Protein AF-0000000082832844 (afdb_homodimer)

Secondary structure (DSSP, 8-state):
-----HHHHHHHHHHHH---S-HHHHHHHHT--HHHHHHHHHHHHHTTSEEEEEEEE-TTTTT--EEEEEEEEESS----HHHHHGGG-TTEEEEEEESSSSSEEEEEEESSHHHHHHHHHHHHTSTTEEEEEEEEEEEEEEE----PPP-/-----HHHHHHHHHHHH---S-HHHHHHHHT--HHHHHHHHHHHHHTTSEEEEEEEE-TTTTT--EEEEEEEEESS----HHHHHGGG-TTEEEEEEESSSSSEEEEEEESSHHHHHHHHHHHHTSTTEEEEEEEEEEEEEEE----PPP-

Solvent-accessible surface area (backbone atoms only — not comparable to full-atom values): 15913 Å² total; per-residue (Å²): 125,84,80,73,48,55,66,53,35,50,49,49,45,46,26,45,69,43,50,73,69,50,46,56,58,51,7,66,76,69,75,44,50,37,68,56,42,49,53,49,51,51,50,37,39,74,71,43,33,37,71,44,42,19,37,40,46,32,36,52,71,54,56,22,60,39,39,34,38,34,36,31,30,53,84,53,93,60,87,42,75,60,62,59,54,48,70,73,37,54,42,47,24,30,37,28,32,34,72,44,97,34,46,27,42,31,35,33,38,28,61,39,72,67,52,44,52,54,51,51,53,57,54,60,67,36,86,52,49,73,48,74,49,72,25,42,48,77,44,74,81,38,82,56,68,55,50,44,67,82,106,126,84,81,73,49,56,65,52,34,50,50,51,45,45,26,45,69,43,49,74,68,49,46,57,58,51,7,67,76,67,74,45,52,35,69,56,41,48,51,47,52,50,50,37,38,74,72,44,33,36,72,44,40,19,36,40,47,31,37,51,72,52,58,22,61,40,39,33,40,35,34,31,31,52,82,51,93,60,88,43,72,60,60,59,53,47,70,72,37,53,42,44,24,29,36,28,33,35,73,44,96,34,47,27,43,32,36,34,38,27,61,41,68,67,52,45,50,53,50,50,54,56,55,58,66,37,85,51,48,72,48,75,48,73,26,43,48,77,45,74,82,39,81,57,70,58,50,44,66,83,109

pLDDT: mean 92.15, std 9.9, range [40.84, 98.75]

Sequence (302 aa):
MSDLDDRDRKLLTLLADDASPSYAELGKLLNLSAPAVHERVKRLKRDGLIKGIAARLDGARIGRPLLAFVHVDTNNWSITQQVLGLAELTEVEEIHTITGKSAMLLKVRVRDTQALEALLARIHQIEGITNTTSDIALTSYLERGPLPDDAMSDLDDRDRKLLTLLADDASPSYAELGKLLNLSAPAVHERVKRLKRDGLIKGIAARLDGARIGRPLLAFVHVDTNNWSITQQVLGLAELTEVEEIHTITGKSAMLLKVRVRDTQALEALLARIHQIEGITNTTSDIALTSYLERGPLPDDA

Nearest PDB structures (foldseek):
  2zny-assembly2_C  TM=9.369E-01  e=6.620E-13  Pyrococcus horikoshii
  7fby-assembly1_A  TM=8.870E-01  e=3.514E-13  Pyrococcus horikoshii OT3
  2cfx-assembly1_C  TM=9.207E-01  e=2.298E-11  Bacillus subtilis
  8q90-assembly1_B  TM=9.328E-01  e=1.537E-10  Haloferax mediterranei
  2dbb-assembly1_B  TM=8.430E-01  e=1.120E-10  Pyrococcus horikoshii OT3

Organism: NCBI:txid1287738

Foldseek 3Di:
DPPQDQLNQVLQVVVQVPVPDQLCVSCVVSVHHSVVSVVSVVVCVVVCVDVDHDDDDDCVVVQFPKKKKKFWAFPDLDPDPVVVVVVVDPQWDDWDQDPDPGGIITIGTHNDVVRVVVVVVSVVPDPGTDDMDMDIDPDDPDDGDDHDDHD/DPPQDQLNQVLQVVVQVPVPDQLCVSCVVSVHHSVVSVVSVVVCVVVCVDVDHDDDDDCVVVQFPKKKKKFWAFPDLDPDPVVVVVVVDPQWDDWDQDPDPGGIITIGTHNDPVRVVVVVVSVVPDPGTDDMDMDIDPDDPDDGDDHDDHD

InterPro domains:
  IPR000485 AsnC-type HTH domain [PR00033] (4-20)
  IPR000485 AsnC-type HTH domain [PR00033] (20-31)
  IPR000485 AsnC-type HTH domain [PR00033] (31-50)
  IPR000485 AsnC-type HTH domain [PS50956] (4-65)
  IPR011008 Dimeric alpha-beta barrel [SSF54909] (66-148)
  IPR011991 ArsR-like helix-turn-helix domain [cd00090] (5-51)
  IPR019885 Transcription regulator HTH, AsnC-type, conserved site [PS00519] (22-48)
  IPR019887 Transcription regulator AsnC/Lrp, ligand binding domain [PF01037] (68-146)
  IPR019888 Transcription regulator AsnC-like [SM00344] (4-110)
  IPR036388 Winged helix-like DNA-binding domain superfamily [G3DSA:1.10.10.10] (2-54)
  IPR036390 Winged helix DNA-binding domain superfamily [SSF46785] (4-63)

Radius of gyration: 19.93 Å; Cα contacts (8 Å, |Δi|>4): 580; chains: 2; bounding box: 43×54×44 Å

Structure (mmCIF, N/CA/C/O backbone):
data_AF-0000000082832844-model_v1
#
loop_
_entity.id
_entity.type
_entity.pdbx_description
1 polymer 'DNA-binding transcriptional activator DecR'
#
loop_
_atom_site.group_PDB
_atom_site.id
_atom_site.type_symbol
_atom_site.label_atom_id
_atom_site.label_alt_id
_atom_site.label_comp_id
_atom_site.label_asym_id
_atom_site.label_entity_id
_atom_site.label_seq_id
_atom_site.pdbx_PDB_ins_code
_atom_site.Cartn_x
_atom_site.Cartn_y
_atom_site.Cartn_z
_atom_site.occupancy
_atom_site.B_iso_or_equiv
_atom_site.auth_seq_id
_atom_site.auth_comp_id
_atom_site.auth_asym_id
_atom_site.auth_atom_id
_atom_site.pdbx_PDB_model_num
ATOM 1 N N . MET A 1 1 ? -17.25 -4.203 16.891 1 40.84 1 MET A N 1
ATOM 2 C CA . MET A 1 1 ? -16.75 -3.516 15.703 1 40.84 1 MET A CA 1
ATOM 3 C C . MET A 1 1 ? -17.5 -2.203 15.484 1 40.84 1 MET A C 1
ATOM 5 O O . MET A 1 1 ? -18.719 -2.184 15.422 1 40.84 1 MET A O 1
ATOM 9 N N . SER A 1 2 ? -17.031 -1.088 16.031 1 53.22 2 SER A N 1
ATOM 10 C CA . SER A 1 2 ? -17.875 0.107 16.109 1 53.22 2 SER A CA 1
ATOM 11 C C . SER A 1 2 ? -18.516 0.415 14.758 1 53.22 2 SER A C 1
ATOM 13 O O . SER A 1 2 ? -17.891 0.227 13.711 1 53.22 2 SER A O 1
ATOM 15 N N . ASP A 1 3 ? -19.781 0.302 14.656 1 70.81 3 ASP A N 1
ATOM 16 C CA . ASP A 1 3 ? -20.609 0.515 13.477 1 70.81 3 ASP A CA 1
ATOM 17 C C . ASP A 1 3 ? -20.266 1.837 12.789 1 70.81 3 ASP A C 1
ATOM 19 O O . ASP A 1 3 ? -20.438 2.908 13.375 1 70.81 3 ASP A O 1
ATOM 23 N N . LEU A 1 4 ? -19.344 1.78 11.836 1 88.31 4 LEU A N 1
ATOM 24 C CA . LEU A 1 4 ? -19.031 2.957 11.023 1 88.31 4 LEU A CA 1
ATOM 25 C C . LEU A 1 4 ? -20.281 3.488 10.336 1 88.31 4 LEU A C 1
ATOM 27 O O . LEU A 1 4 ? -20.984 2.742 9.648 1 88.31 4 LEU A O 1
ATOM 31 N N . ASP A 1 5 ? -20.641 4.656 10.703 1 91.19 5 ASP A N 1
ATOM 32 C CA . ASP A 1 5 ? -21.75 5.227 9.961 1 91.19 5 ASP A CA 1
ATOM 33 C C . ASP A 1 5 ? -21.281 5.785 8.617 1 91.19 5 ASP A C 1
ATOM 35 O O . ASP A 1 5 ? -20.109 5.684 8.266 1 91.19 5 ASP A O 1
ATOM 39 N N . ASP A 1 6 ? -22.219 6.262 7.867 1 92.44 6 ASP A N 1
ATOM 40 C CA . ASP A 1 6 ? -21.953 6.699 6.5 1 92.44 6 ASP A CA 1
ATOM 41 C C . ASP A 1 6 ? -20.953 7.852 6.477 1 92.44 6 ASP A C 1
ATOM 43 O O . ASP A 1 6 ? -20.109 7.926 5.59 1 92.44 6 ASP A O 1
ATOM 47 N N . ARG A 1 7 ? -21.047 8.742 7.387 1 92.44 7 ARG A N 1
ATOM 48 C CA . ARG A 1 7 ? -20.141 9.883 7.43 1 92.44 7 ARG A CA 1
ATOM 49 C C . ARG A 1 7 ? -18.719 9.445 7.742 1 92.44 7 ARG A C 1
ATOM 51 O O . ARG A 1 7 ? -17.766 9.961 7.164 1 92.44 7 ARG A O 1
ATOM 58 N N . ASP A 1 8 ? -18.641 8.5 8.664 1 94.81 8 ASP A N 1
ATOM 59 C CA . ASP A 1 8 ? -17.312 7.957 8.977 1 94.81 8 ASP A CA 1
ATOM 60 C C . ASP A 1 8 ? -16.672 7.328 7.742 1 94.81 8 ASP A C 1
ATOM 62 O O . ASP A 1 8 ? -15.492 7.535 7.48 1 94.81 8 ASP A O 1
ATOM 66 N N . ARG A 1 9 ? -17.453 6.551 7.008 1 95.62 9 ARG A N 1
ATOM 67 C CA . ARG A 1 9 ? -16.938 5.883 5.812 1 95.62 9 ARG A CA 1
ATOM 68 C C . ARG A 1 9 ? -16.469 6.898 4.777 1 95.62 9 ARG A C 1
ATOM 70 O O . ARG A 1 9 ? -15.398 6.734 4.18 1 95.62 9 ARG A O 1
ATOM 77 N N . LYS A 1 10 ? -17.25 7.875 4.586 1 95.19 10 LYS A N 1
ATOM 78 C CA . LYS A 1 10 ? -16.875 8.922 3.637 1 95.19 10 LYS A CA 1
ATOM 79 C C . LYS A 1 10 ? -15.609 9.641 4.09 1 95.19 10 LYS A C 1
ATOM 81 O O . LYS A 1 10 ? 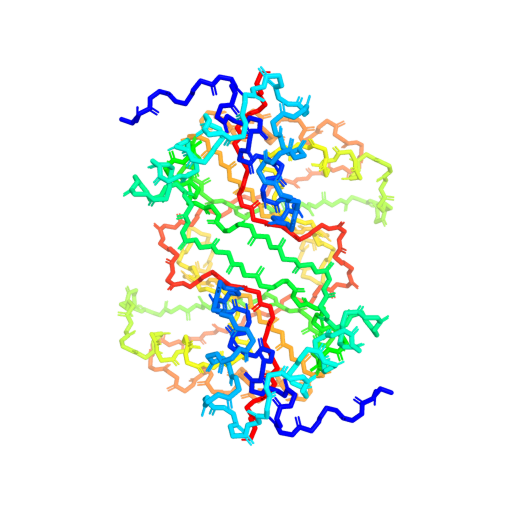-14.727 9.922 3.281 1 95.19 10 LYS A O 1
ATOM 86 N N . LEU A 1 11 ? -15.602 9.945 5.359 1 96.69 11 LEU A N 1
ATOM 87 C CA . LEU A 1 11 ? -14.438 10.625 5.922 1 96.69 11 LEU A CA 1
ATOM 88 C C . LEU A 1 11 ? -13.18 9.781 5.73 1 96.69 11 LEU A C 1
ATOM 90 O O . LEU A 1 11 ? -12.141 10.297 5.301 1 96.69 11 LEU A O 1
ATOM 94 N N . LEU A 1 12 ? -13.281 8.516 6.016 1 97.31 12 LEU A N 1
ATOM 95 C CA . LEU A 1 12 ? -12.156 7.602 5.863 1 97.31 12 LEU A CA 1
ATOM 96 C C . LEU A 1 12 ? -11.703 7.535 4.406 1 97.31 12 LEU A C 1
ATOM 98 O O . LEU A 1 12 ? -10.508 7.508 4.125 1 97.31 12 LEU A O 1
ATOM 102 N N . THR A 1 13 ? -12.617 7.492 3.533 1 96.56 13 THR A N 1
ATOM 103 C CA . THR A 1 13 ? -12.312 7.453 2.107 1 96.56 13 THR A CA 1
ATOM 104 C C . THR A 1 13 ? -11.562 8.711 1.682 1 96.56 13 THR A C 1
ATOM 106 O O . THR A 1 13 ? -10.555 8.633 0.972 1 96.56 13 THR A O 1
ATOM 109 N N . LEU A 1 14 ? -12.055 9.836 2.125 1 96.06 14 LEU A N 1
ATOM 110 C CA . LEU A 1 14 ? -11.422 11.109 1.797 1 96.06 14 LEU A CA 1
ATOM 111 C C . LEU A 1 14 ? -10 11.164 2.35 1 96.06 14 LEU A C 1
ATOM 113 O O . LEU A 1 14 ? -9.062 11.539 1.635 1 96.06 14 LEU A O 1
ATOM 117 N N . LEU A 1 15 ? -9.812 10.75 3.592 1 97 15 LEU A N 1
ATOM 118 C CA . LEU A 1 15 ? -8.516 10.805 4.254 1 97 15 LEU A CA 1
ATOM 119 C C . LEU A 1 15 ? -7.539 9.828 3.611 1 97 15 LEU A C 1
ATOM 121 O O . LEU A 1 15 ? -6.336 10.102 3.539 1 97 15 LEU A O 1
ATOM 125 N N . ALA A 1 16 ? -8.031 8.664 3.189 1 97 16 ALA A N 1
ATOM 126 C CA . ALA A 1 16 ? -7.191 7.664 2.537 1 97 16 ALA A CA 1
ATOM 127 C C . ALA A 1 16 ? -6.707 8.156 1.176 1 97 16 ALA A C 1
ATOM 129 O O . ALA A 1 16 ? -5.66 7.723 0.688 1 97 16 ALA A O 1
ATOM 130 N N . ASP A 1 17 ? -7.523 9.008 0.626 1 94.88 17 ASP A N 1
ATOM 131 C CA . ASP A 1 17 ? -7.148 9.602 -0.655 1 94.88 17 ASP A CA 1
ATOM 132 C C . ASP A 1 17 ? -6.18 10.766 -0.46 1 94.88 17 ASP A C 1
ATOM 134 O O . ASP A 1 17 ? -5.133 10.82 -1.111 1 94.88 17 ASP A O 1
ATOM 138 N N . ASP A 1 18 ? -6.551 11.609 0.419 1 95.12 18 ASP A N 1
ATOM 139 C CA . ASP A 1 18 ? -5.77 12.805 0.728 1 95.12 18 ASP A CA 1
ATOM 140 C C . ASP A 1 18 ? -6.078 13.312 2.135 1 95.12 18 ASP A C 1
ATOM 142 O O . ASP A 1 18 ? -7.219 13.664 2.439 1 95.12 18 ASP A O 1
ATOM 146 N N . ALA A 1 19 ? -5.043 13.391 2.922 1 95.69 19 ALA A N 1
ATOM 147 C CA . ALA A 1 19 ? -5.246 13.805 4.309 1 95.69 19 ALA A CA 1
ATOM 148 C C . ALA A 1 19 ? -4.789 15.242 4.527 1 95.69 19 ALA A C 1
ATOM 150 O O . ALA A 1 19 ? -4.66 15.695 5.668 1 95.69 19 ALA A O 1
ATOM 151 N N . SER A 1 20 ? -4.582 15.945 3.473 1 91.94 20 SER A N 1
ATOM 152 C CA . SER A 1 20 ? -3.992 17.266 3.588 1 91.94 20 SER A CA 1
ATOM 153 C C . SER A 1 20 ? -5.059 18.328 3.881 1 91.94 20 SER A C 1
ATOM 155 O O . SER A 1 20 ? -4.766 19.359 4.48 1 91.94 20 SER A O 1
ATOM 157 N N . PRO A 1 21 ? -6.309 18.188 3.441 1 92.94 21 PRO A N 1
ATOM 158 C CA . PRO A 1 21 ? -7.316 19.219 3.705 1 92.94 21 PRO A CA 1
ATOM 159 C C . PRO A 1 21 ? -7.52 19.484 5.195 1 92.94 21 PRO A C 1
ATOM 161 O O . PRO A 1 21 ? -7.406 18.562 6.008 1 92.94 21 PRO A O 1
ATOM 164 N N . SER A 1 22 ? -7.871 20.688 5.465 1 94.88 22 SER A N 1
ATOM 165 C CA . SER A 1 22 ? -8.195 21.062 6.84 1 94.88 22 SER A CA 1
ATOM 166 C C . SER A 1 22 ? -9.508 20.438 7.285 1 94.88 22 SER A C 1
ATOM 168 O O . SER A 1 22 ? -10.305 19.984 6.453 1 94.88 22 SER A O 1
ATOM 170 N N . TYR A 1 23 ? -9.656 20.422 8.586 1 95.5 23 TYR A N 1
ATOM 171 C CA . TYR A 1 23 ? -10.922 19.891 9.102 1 95.5 23 TYR A CA 1
ATOM 172 C C . TYR A 1 23 ? -12.094 20.75 8.648 1 95.5 23 TYR A C 1
ATOM 174 O O . TYR A 1 23 ? -13.195 20.25 8.43 1 95.5 23 TYR A O 1
ATOM 182 N N . ALA A 1 24 ? -11.867 22.047 8.445 1 96.88 24 ALA A N 1
ATOM 183 C CA . ALA A 1 24 ? -12.906 22.938 7.922 1 96.88 24 ALA A CA 1
ATOM 184 C C . ALA A 1 24 ? -13.305 22.547 6.504 1 96.88 24 ALA A C 1
ATOM 186 O O . ALA A 1 24 ? -14.492 22.484 6.18 1 96.88 24 ALA A O 1
ATOM 187 N N . GLU A 1 25 ? -12.414 22.266 5.699 1 97.25 25 GLU A N 1
ATOM 188 C CA . GLU A 1 25 ? -12.656 21.844 4.324 1 97.25 25 GLU A CA 1
ATOM 189 C C . GLU A 1 25 ? -13.375 20.5 4.281 1 97.25 25 GLU A C 1
ATOM 191 O O . GLU A 1 25 ? -14.328 20.312 3.514 1 97.25 25 GLU A O 1
ATOM 196 N N . LEU A 1 26 ? -12.906 19.562 5.078 1 96.56 26 LEU A N 1
ATOM 197 C CA . LEU A 1 26 ? -13.555 18.25 5.16 1 96.56 2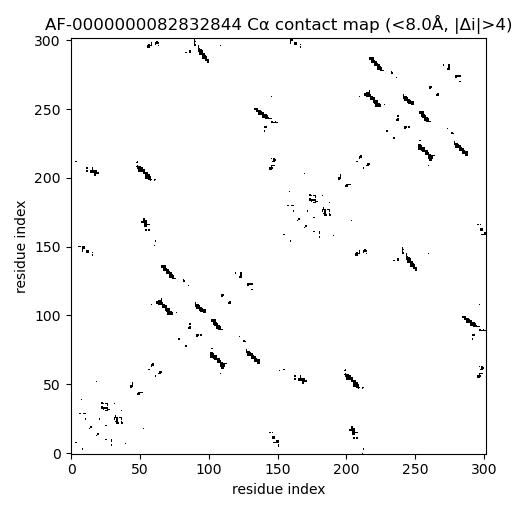6 LEU A CA 1
ATOM 198 C C . LEU A 1 26 ? -14.992 18.391 5.645 1 96.56 26 LEU A C 1
ATOM 200 O O . LEU A 1 26 ? -15.883 17.688 5.164 1 96.56 26 LEU A O 1
ATOM 204 N N . GLY A 1 27 ? -15.117 19.266 6.609 1 96.69 27 GLY A N 1
ATOM 205 C CA . GLY A 1 27 ? -16.453 19.516 7.117 1 96.69 27 GLY A CA 1
ATOM 206 C C . GLY A 1 27 ? -17.422 19.984 6.043 1 96.69 27 GLY A C 1
ATOM 207 O O . GLY A 1 27 ? -18.562 19.516 5.988 1 96.69 27 GLY A O 1
ATOM 208 N N . LYS A 1 28 ? -17.031 20.875 5.141 1 96.12 28 LYS A N 1
ATOM 209 C CA . LYS A 1 28 ? -17.859 21.359 4.039 1 96.12 28 LYS A CA 1
ATOM 210 C C . LYS A 1 28 ? -18.281 20.203 3.129 1 96.12 28 LYS A C 1
ATOM 212 O O . LYS A 1 28 ? -19.438 20.141 2.697 1 96.12 28 LYS A O 1
ATOM 217 N N . LEU A 1 29 ? -17.422 19.312 2.951 1 94.31 29 LEU A N 1
ATOM 218 C CA . LEU A 1 29 ? -17.672 18.188 2.068 1 94.31 29 LEU A CA 1
ATOM 219 C C . LEU A 1 29 ? -18.641 17.188 2.719 1 94.31 29 LEU A C 1
ATOM 221 O O . LEU A 1 29 ? -19.422 16.531 2.027 1 94.31 29 LEU A O 1
ATOM 225 N N . LEU A 1 30 ? -18.625 17.094 3.975 1 95.38 30 LEU A N 1
ATOM 226 C CA . LEU A 1 30 ? -19.375 16.062 4.688 1 95.38 30 LEU A CA 1
ATOM 227 C C . LEU A 1 30 ? -20.609 16.672 5.36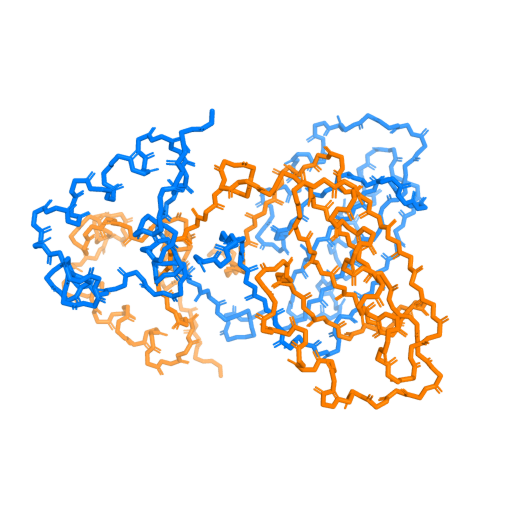3 1 95.38 30 LEU A C 1
ATOM 229 O O . LEU A 1 30 ? -21.391 15.945 5.988 1 95.38 30 LEU A O 1
ATOM 233 N N . ASN A 1 31 ? -20.734 18 5.258 1 95.94 31 ASN A N 1
ATOM 234 C CA . ASN A 1 31 ? -21.797 18.703 5.941 1 95.94 31 ASN A CA 1
ATOM 235 C C . ASN A 1 31 ? -21.703 18.547 7.457 1 95.94 31 ASN A C 1
ATOM 237 O O . ASN A 1 31 ? -22.672 18.172 8.117 1 95.94 31 ASN A O 1
ATOM 241 N N . LEU A 1 32 ? -20.516 18.828 7.91 1 96.31 32 LEU A N 1
ATOM 242 C CA . LEU A 1 32 ? -20.188 18.812 9.328 1 96.31 32 LEU A CA 1
ATOM 243 C C . LEU A 1 32 ? -19.422 20.078 9.719 1 96.31 32 LEU A C 1
ATOM 245 O O . LEU A 1 32 ? -18.844 20.75 8.859 1 96.31 32 LEU A O 1
ATOM 249 N N . SER A 1 33 ? -19.469 20.344 11 1 96.81 33 SER A N 1
ATOM 250 C CA . SER A 1 33 ? -18.594 21.391 11.5 1 96.81 33 SER A CA 1
ATOM 251 C C . SER A 1 33 ? -17.156 20.906 11.617 1 96.81 33 SER A C 1
ATOM 253 O O . SER A 1 33 ? -16.906 19.703 11.719 1 96.81 33 SER A O 1
ATOM 255 N N . ALA A 1 34 ? -16.234 21.844 11.625 1 96.94 34 ALA A N 1
ATOM 256 C CA . ALA A 1 34 ? -14.82 21.5 11.781 1 96.94 34 ALA A CA 1
ATOM 257 C C . ALA A 1 34 ? -14.578 20.766 13.094 1 96.94 34 ALA A C 1
ATOM 259 O O . ALA A 1 34 ? -13.875 19.75 13.117 1 96.94 34 ALA A O 1
ATOM 260 N N . PRO A 1 35 ? -15.188 21.172 14.219 1 97.38 35 PRO A N 1
ATOM 261 C CA . PRO A 1 35 ? -15.008 20.422 15.469 1 97.38 35 PRO A CA 1
ATOM 262 C C . PRO A 1 35 ? -15.562 19.016 15.406 1 97.38 35 PRO A C 1
ATOM 264 O O . PRO A 1 35 ? -14.977 18.078 15.977 1 97.38 35 PRO A O 1
ATOM 267 N N . ALA A 1 36 ? -16.594 18.828 14.742 1 97.12 36 ALA A N 1
ATOM 268 C CA . ALA A 1 36 ? -17.188 17.5 14.602 1 97.12 36 ALA A CA 1
ATOM 269 C C . ALA A 1 36 ? -16.25 16.562 13.82 1 97.12 36 ALA A C 1
ATOM 271 O O . ALA A 1 36 ? -16.094 15.398 14.18 1 97.12 36 ALA A O 1
ATOM 272 N N . VAL A 1 37 ? -15.703 17.109 12.734 1 97.38 37 VAL A N 1
ATOM 273 C CA . VAL A 1 37 ? -14.742 16.328 11.961 1 97.38 37 VAL A CA 1
ATOM 274 C C . VAL A 1 37 ? -13.547 15.969 12.836 1 97.38 37 VAL A C 1
ATOM 276 O O . VAL A 1 37 ? -13.102 14.82 12.844 1 97.38 37 VAL A O 1
ATOM 279 N N . HIS A 1 38 ? -13.055 16.906 13.555 1 96.94 38 HIS A N 1
ATOM 280 C CA . HIS A 1 38 ? -11.914 16.688 14.438 1 96.94 38 HIS A CA 1
ATOM 281 C C . HIS A 1 38 ? -12.195 15.57 15.43 1 96.94 38 HIS A C 1
ATOM 283 O O . HIS A 1 38 ? -11.367 14.672 15.617 1 96.94 38 HIS A O 1
ATOM 289 N N . GLU A 1 39 ? -13.297 15.609 16.031 1 97 39 GLU A N 1
ATOM 290 C CA . GLU A 1 39 ? -13.68 14.602 17.016 1 97 39 GLU A CA 1
ATOM 291 C C . GLU A 1 39 ? -13.781 13.219 16.359 1 97 39 GLU A C 1
ATOM 293 O O . GLU A 1 39 ? -13.375 12.219 16.953 1 97 39 GLU A O 1
ATOM 298 N N . ARG A 1 40 ? -14.32 13.219 15.25 1 96.81 40 ARG A N 1
ATOM 299 C CA . ARG A 1 40 ? -14.461 11.945 14.547 1 96.81 40 ARG A CA 1
ATOM 300 C C . ARG A 1 40 ? -13.094 11.375 14.172 1 96.81 40 ARG A C 1
ATOM 302 O O . ARG A 1 40 ? -12.844 10.18 14.359 1 96.81 40 ARG A O 1
ATOM 309 N N . VAL A 1 41 ? -12.266 12.188 13.625 1 96.44 41 VAL A N 1
ATOM 310 C CA . VAL A 1 41 ? -10.93 11.734 13.266 1 96.44 41 VAL A CA 1
ATOM 311 C C . VAL A 1 41 ? -10.203 11.219 14.5 1 96.44 41 VAL A C 1
ATOM 313 O O . VAL A 1 41 ? -9.57 10.164 14.469 1 96.44 41 VAL A O 1
ATOM 316 N N . LYS A 1 42 ? -10.289 11.977 15.578 1 96.19 42 LYS A N 1
ATOM 317 C CA . LYS A 1 42 ? -9.68 11.578 16.844 1 96.19 42 LYS A CA 1
ATOM 318 C C . LYS A 1 42 ? -10.188 10.211 17.297 1 96.19 42 LYS A C 1
ATOM 320 O O . LYS A 1 42 ? -9.398 9.352 17.688 1 96.19 42 LYS A O 1
ATOM 325 N N . ARG A 1 43 ? -11.414 10.016 17.266 1 96.81 43 ARG A N 1
ATOM 326 C CA . ARG A 1 43 ? -12.031 8.75 17.656 1 96.81 43 ARG A CA 1
ATOM 327 C C . ARG A 1 43 ? -11.57 7.617 16.734 1 96.81 43 ARG A C 1
ATOM 329 O O . ARG A 1 43 ? -11.234 6.527 17.219 1 96.81 43 ARG A O 1
ATOM 336 N N . LEU A 1 44 ? -11.578 7.906 15.414 1 96.75 44 LEU A N 1
ATOM 337 C CA . LEU A 1 44 ? -11.18 6.898 14.438 1 96.75 44 LEU A CA 1
ATOM 338 C C . LEU A 1 44 ? -9.719 6.496 14.633 1 96.75 44 LEU A C 1
ATOM 340 O O . LEU A 1 44 ? -9.359 5.332 14.438 1 96.75 44 LEU A O 1
ATOM 344 N N . LYS A 1 45 ? -8.867 7.422 15.008 1 96.38 45 LYS A N 1
ATOM 345 C CA . LYS A 1 45 ? -7.48 7.125 15.344 1 96.38 45 LYS A CA 1
ATOM 346 C C . LYS A 1 45 ? -7.387 6.305 16.625 1 96.38 45 LYS A C 1
ATOM 348 O O . LYS A 1 45 ? -6.688 5.289 16.672 1 96.38 45 LYS A O 1
ATOM 353 N N . ARG A 1 46 ? -8.086 6.727 17.656 1 96.19 46 ARG A N 1
ATOM 354 C CA . ARG A 1 46 ? -8.086 6.055 18.953 1 96.19 46 ARG A CA 1
ATOM 355 C C . ARG A 1 46 ? -8.547 4.609 18.812 1 96.19 46 ARG A C 1
ATOM 357 O O . ARG A 1 46 ? -7.969 3.709 19.438 1 96.19 46 ARG A O 1
ATOM 364 N N . ASP A 1 47 ? -9.516 4.43 17.953 1 95.88 47 ASP A N 1
ATOM 365 C CA . ASP A 1 47 ? -10.102 3.105 17.766 1 95.88 47 ASP A CA 1
ATOM 366 C C . ASP A 1 47 ? -9.25 2.26 16.828 1 95.88 47 ASP A C 1
ATOM 368 O O . ASP A 1 47 ? -9.547 1.086 16.594 1 95.88 47 ASP A O 1
ATOM 372 N N . GLY A 1 48 ? -8.266 2.826 16.203 1 96.56 48 GLY A N 1
ATOM 373 C CA . GLY A 1 48 ? -7.289 2.084 15.422 1 96.56 48 GLY A CA 1
ATOM 374 C C . GLY A 1 48 ? -7.68 1.937 13.961 1 96.56 48 GLY A C 1
ATOM 375 O O . GLY A 1 48 ? -7.055 1.176 13.219 1 96.56 48 GLY A O 1
ATOM 376 N N . LEU A 1 49 ? -8.781 2.539 13.523 1 97.44 49 LEU A N 1
ATOM 377 C CA . LEU A 1 49 ? -9.172 2.492 12.117 1 97.44 49 LEU A CA 1
ATOM 378 C C . LEU A 1 49 ? -8.156 3.234 11.25 1 97.44 49 LEU A C 1
ATOM 380 O O . LEU A 1 49 ? -7.887 2.824 10.125 1 97.44 49 LEU A O 1
ATOM 384 N N . ILE A 1 50 ? -7.727 4.336 11.781 1 97.31 50 ILE A N 1
ATOM 385 C CA . ILE A 1 50 ? -6.621 5.07 11.172 1 97.31 50 ILE A CA 1
ATOM 386 C C . ILE A 1 50 ? -5.32 4.738 11.898 1 97.31 50 ILE A C 1
ATOM 388 O O . ILE A 1 50 ? -5.152 5.078 13.07 1 97.31 50 ILE A O 1
ATOM 392 N N . LYS A 1 51 ? -4.465 4.133 11.242 1 96.19 51 LYS A N 1
ATOM 393 C CA . LYS A 1 51 ? -3.201 3.703 11.844 1 96.19 51 LYS A CA 1
ATOM 394 C C . LYS A 1 51 ? -2.195 4.848 11.875 1 96.19 51 LYS A C 1
ATOM 396 O O . LYS A 1 51 ? -1.271 4.844 12.695 1 96.19 51 LYS A O 1
ATOM 401 N N . GLY A 1 52 ? -2.387 5.809 10.953 1 95 52 GLY A N 1
ATOM 402 C CA . GLY A 1 52 ? -1.512 6.965 10.844 1 95 52 GLY A CA 1
ATOM 403 C C . GLY A 1 52 ? -1.681 7.723 9.539 1 95 52 GLY A C 1
ATOM 404 O O . GLY A 1 52 ? -2.473 7.328 8.688 1 95 52 GLY A O 1
ATOM 405 N N . ILE A 1 53 ? -1.039 8.789 9.484 1 95.5 53 ILE A N 1
ATOM 406 C CA . ILE A 1 53 ? -0.953 9.609 8.281 1 95.5 53 ILE A CA 1
ATOM 407 C C . ILE A 1 53 ? 0.469 9.562 7.727 1 95.5 53 ILE A C 1
ATOM 409 O O . ILE A 1 53 ? 1.436 9.781 8.461 1 95.5 53 ILE A O 1
ATOM 413 N N . ALA A 1 54 ? 0.569 9.25 6.449 1 97.12 54 ALA A N 1
ATOM 414 C CA . ALA A 1 54 ? 1.906 9.047 5.898 1 97.12 54 ALA A CA 1
ATOM 415 C C . ALA A 1 54 ? 2 9.578 4.473 1 97.12 54 ALA A C 1
ATOM 417 O O . ALA A 1 54 ? 0.983 9.719 3.789 1 97.12 54 ALA A O 1
ATOM 418 N N . ALA A 1 55 ? 3.213 9.828 4.086 1 97.44 55 ALA A N 1
ATOM 419 C CA . ALA A 1 55 ? 3.471 10.211 2.701 1 97.44 55 ALA A CA 1
ATOM 420 C C . ALA A 1 55 ? 3.482 8.992 1.784 1 97.44 55 ALA A C 1
ATOM 422 O O . ALA A 1 55 ? 4.027 7.945 2.141 1 97.44 55 ALA A O 1
ATOM 423 N N . ARG A 1 56 ? 2.834 9.125 0.713 1 97.56 56 ARG A N 1
ATOM 424 C CA . ARG A 1 56 ? 2.947 8.156 -0.375 1 97.56 56 ARG A CA 1
ATOM 425 C C . ARG A 1 56 ? 4.07 8.539 -1.333 1 97.56 56 ARG A C 1
ATOM 427 O O . ARG A 1 56 ? 4.023 9.594 -1.963 1 97.56 56 ARG A O 1
ATOM 434 N N . LEU A 1 57 ? 4.977 7.633 -1.428 1 98 57 LEU A N 1
ATOM 435 C CA . LEU A 1 57 ? 6.141 7.941 -2.256 1 98 57 LEU A CA 1
ATOM 436 C C . LEU A 1 57 ? 6.039 7.246 -3.609 1 98 57 LEU A C 1
ATOM 438 O O . LEU A 1 57 ? 5.434 6.18 -3.721 1 98 57 LEU A O 1
ATOM 442 N N . ASP A 1 58 ? 6.629 7.91 -4.602 1 97.62 58 ASP A N 1
ATOM 443 C CA . ASP A 1 58 ? 6.734 7.316 -5.934 1 97.62 58 ASP A CA 1
ATOM 444 C C . ASP A 1 58 ? 7.969 6.418 -6.035 1 97.62 58 ASP A C 1
ATOM 446 O O . ASP A 1 58 ? 9.102 6.91 -6.07 1 97.62 58 ASP A O 1
ATOM 450 N N . GLY A 1 59 ? 7.75 5.184 -6.113 1 96.94 59 GLY A N 1
ATOM 451 C CA . GLY A 1 59 ? 8.844 4.223 -6.121 1 96.94 59 GLY A CA 1
ATOM 452 C C . GLY A 1 59 ? 9.883 4.508 -7.188 1 96.94 59 GLY A C 1
ATOM 453 O O . GLY A 1 59 ? 11.086 4.473 -6.918 1 96.94 59 GLY A O 1
ATOM 454 N N . ALA A 1 60 ? 9.445 4.801 -8.375 1 96.38 60 ALA A N 1
ATOM 455 C CA . ALA A 1 60 ? 10.359 5.055 -9.484 1 96.38 60 ALA A CA 1
ATOM 456 C C . ALA A 1 60 ? 11.18 6.32 -9.234 1 96.38 60 ALA A C 1
ATOM 458 O O . ALA A 1 60 ? 12.398 6.324 -9.438 1 96.38 60 ALA A O 1
ATOM 459 N N . ARG A 1 61 ? 10.578 7.324 -8.727 1 95.62 61 ARG A N 1
ATOM 460 C CA . ARG A 1 61 ? 11.234 8.617 -8.562 1 95.62 61 ARG A CA 1
ATOM 461 C C . ARG A 1 61 ? 12.195 8.602 -7.383 1 95.62 61 ARG A C 1
ATOM 463 O O . ARG A 1 61 ? 13.133 9.398 -7.324 1 95.62 61 ARG A O 1
ATOM 470 N N . ILE A 1 62 ? 11.953 7.68 -6.5 1 96.31 62 ILE A N 1
ATOM 471 C CA . ILE A 1 62 ? 12.883 7.629 -5.379 1 96.31 62 ILE A CA 1
ATOM 472 C C . ILE A 1 62 ? 13.977 6.602 -5.664 1 96.31 62 ILE A C 1
ATOM 474 O O . ILE A 1 62 ? 14.703 6.191 -4.754 1 96.31 62 ILE A O 1
ATOM 478 N N . GLY A 1 63 ? 14.016 6.062 -6.82 1 94.94 63 GLY A N 1
ATOM 479 C CA . GLY A 1 63 ? 15.141 5.262 -7.266 1 94.94 63 GLY A CA 1
ATOM 480 C C . GLY A 1 63 ? 14.859 3.771 -7.238 1 94.94 63 GLY A C 1
ATOM 481 O O . GLY A 1 63 ? 15.789 2.961 -7.242 1 94.94 63 GLY A O 1
ATOM 482 N N . ARG A 1 64 ? 13.578 3.434 -7.172 1 96.69 64 ARG A N 1
ATOM 483 C CA . ARG A 1 64 ? 13.211 2.023 -7.16 1 96.69 64 ARG A CA 1
ATOM 484 C C . ARG A 1 64 ? 12.086 1.743 -8.148 1 96.69 64 ARG A C 1
ATOM 486 O O . ARG A 1 64 ? 10.961 1.436 -7.75 1 96.69 64 ARG A O 1
ATOM 493 N N . PRO A 1 65 ? 12.391 1.719 -9.375 1 97.38 65 PRO A N 1
ATOM 494 C CA . PRO A 1 65 ? 11.352 1.594 -10.398 1 97.38 65 PRO A CA 1
ATOM 495 C C . PRO A 1 65 ? 10.875 0.154 -10.586 1 97.38 65 PRO A C 1
ATOM 497 O O . PRO A 1 65 ? 9.805 -0.079 -11.156 1 97.38 65 PRO A O 1
ATOM 500 N N . LEU A 1 66 ? 11.656 -0.792 -10.18 1 98.25 66 LEU A N 1
ATOM 501 C CA . LEU A 1 66 ? 11.336 -2.186 -10.461 1 98.25 66 LEU A CA 1
ATOM 502 C C . LEU A 1 66 ? 10.547 -2.803 -9.305 1 98.25 66 LEU A C 1
ATOM 504 O O . LEU A 1 66 ? 11.078 -2.965 -8.203 1 98.25 66 LEU A O 1
ATOM 508 N N . LEU A 1 67 ? 9.305 -3.135 -9.547 1 98.69 67 LEU A N 1
ATOM 509 C CA . LEU A 1 67 ? 8.422 -3.805 -8.602 1 98.69 67 LEU A CA 1
ATOM 510 C C . LEU A 1 67 ? 8.312 -5.293 -8.922 1 98.69 67 LEU A C 1
ATOM 512 O O . LEU A 1 67 ? 8.133 -5.672 -10.078 1 98.69 67 LEU A O 1
ATOM 516 N N . ALA A 1 68 ? 8.469 -6.102 -7.891 1 98.75 68 ALA A N 1
ATOM 517 C CA . ALA A 1 68 ? 8.375 -7.543 -8.102 1 98.75 68 ALA A CA 1
ATOM 518 C C . ALA A 1 68 ? 7.648 -8.219 -6.941 1 98.75 68 ALA A C 1
ATOM 520 O O . ALA A 1 68 ? 7.645 -7.711 -5.82 1 98.75 68 ALA A O 1
ATOM 521 N N . PHE A 1 69 ? 7.02 -9.273 -7.27 1 98.5 69 PHE A N 1
ATOM 522 C CA . PHE A 1 69 ? 6.391 -10.164 -6.301 1 98.5 69 PHE A CA 1
ATOM 523 C C . PHE A 1 69 ? 7.145 -11.492 -6.215 1 98.5 69 PHE A C 1
ATOM 525 O O . PHE A 1 69 ? 7.266 -12.211 -7.207 1 98.5 69 PHE A O 1
ATOM 532 N N . VAL A 1 70 ? 7.641 -11.805 -5.008 1 97.19 70 VAL A N 1
ATOM 533 C CA . VAL A 1 70 ? 8.492 -12.969 -4.824 1 97.19 70 VAL A CA 1
ATOM 534 C C . VAL A 1 70 ? 7.738 -14.047 -4.047 1 97.19 70 VAL A C 1
ATOM 536 O O . VAL A 1 70 ? 7.367 -13.836 -2.889 1 97.19 70 VAL A O 1
ATOM 539 N N . HIS A 1 71 ? 7.535 -15.133 -4.691 1 95.81 71 HIS A N 1
ATOM 540 C CA . HIS A 1 71 ? 7.012 -16.328 -4.035 1 95.81 71 HIS A CA 1
ATOM 541 C C . HIS A 1 71 ? 8.125 -17.125 -3.365 1 95.81 71 HIS A C 1
ATOM 543 O O . HIS A 1 71 ? 9.133 -17.453 -4.004 1 95.81 71 HIS A O 1
ATOM 549 N N . VAL A 1 72 ? 7.906 -17.422 -2.105 1 93.31 72 VAL A N 1
ATOM 550 C CA . VAL A 1 72 ? 8.93 -18.109 -1.333 1 93.31 72 VAL A CA 1
ATOM 551 C C . VAL A 1 72 ? 8.391 -19.469 -0.87 1 93.31 72 VAL A C 1
ATOM 553 O O . VAL A 1 72 ? 7.344 -19.531 -0.224 1 93.31 72 VAL A O 1
ATOM 556 N N . ASP A 1 73 ? 9.086 -20.453 -1.234 1 91.12 73 ASP A N 1
ATOM 557 C CA . ASP A 1 73 ? 8.773 -21.797 -0.782 1 91.12 73 ASP A CA 1
ATOM 558 C C . ASP A 1 73 ? 9.648 -22.203 0.401 1 91.12 73 ASP A C 1
ATOM 560 O O . ASP A 1 73 ? 10.836 -21.875 0.436 1 91.12 73 ASP A O 1
ATOM 564 N N . THR A 1 74 ? 9.016 -22.859 1.344 1 84.81 74 THR A N 1
ATOM 565 C CA . THR A 1 74 ? 9.758 -23.297 2.52 1 84.81 74 THR A CA 1
ATOM 566 C C . THR A 1 74 ? 9.469 -24.766 2.828 1 84.81 74 THR A C 1
ATOM 568 O O . THR A 1 74 ? 8.422 -25.281 2.443 1 84.81 74 THR A O 1
ATOM 571 N N . ASN A 1 75 ? 10.383 -25.562 3.334 1 78 75 ASN A N 1
ATOM 572 C CA . ASN A 1 75 ? 10.188 -26.938 3.781 1 78 75 ASN A CA 1
ATOM 573 C C . ASN A 1 75 ? 9.594 -26.984 5.188 1 78 75 ASN A C 1
ATOM 575 O O . ASN A 1 75 ? 9.094 -28.031 5.617 1 78 75 ASN A O 1
ATOM 579 N N . ASN A 1 76 ? 9.742 -26.016 5.969 1 66.5 76 ASN A N 1
ATOM 580 C CA . ASN A 1 76 ? 9.195 -25.938 7.316 1 66.5 76 ASN A CA 1
ATOM 581 C C . ASN A 1 76 ? 8.508 -24.594 7.574 1 66.5 76 ASN A C 1
ATOM 583 O O . ASN A 1 76 ? 9.086 -23.547 7.312 1 66.5 76 ASN A O 1
ATOM 587 N N . TRP A 1 77 ? 7.199 -24.609 7.676 1 60.72 77 TRP A N 1
ATOM 588 C CA . TRP A 1 77 ? 6.387 -23.406 7.805 1 60.72 77 TRP A CA 1
ATOM 589 C C . TRP A 1 77 ? 6.66 -22.703 9.133 1 60.72 77 TRP A C 1
ATOM 591 O O . TRP A 1 77 ? 5.758 -22.125 9.727 1 60.72 77 TRP A O 1
ATOM 601 N N . SER A 1 78 ? 7.973 -22.547 9.539 1 59.97 78 SER A N 1
ATOM 602 C CA . SER A 1 78 ? 8.07 -21.672 10.695 1 59.97 78 SER A CA 1
ATOM 603 C C . SER A 1 78 ? 8.594 -20.297 10.305 1 59.97 78 SER A C 1
ATOM 605 O O . SER A 1 78 ? 9.625 -20.172 9.648 1 59.97 78 SER A O 1
ATOM 607 N N . ILE A 1 79 ? 7.527 -19.453 10.32 1 60.59 79 ILE A N 1
ATOM 608 C CA . ILE A 1 79 ? 8.016 -18.094 10.234 1 60.59 79 ILE A CA 1
ATOM 609 C C . ILE A 1 79 ? 9.164 -17.891 11.227 1 60.59 79 ILE A C 1
ATOM 611 O O . ILE A 1 79 ? 8.969 -18 12.438 1 60.59 79 ILE A O 1
ATOM 615 N N . THR A 1 80 ? 10.336 -17.891 10.625 1 63.47 80 THR A N 1
ATOM 616 C CA . THR A 1 80 ? 11.516 -17.75 11.469 1 63.47 80 THR A CA 1
ATOM 617 C C . THR A 1 80 ? 11.82 -16.281 11.727 1 63.47 80 THR A C 1
ATOM 619 O O . THR A 1 80 ? 11.234 -15.398 11.086 1 63.47 80 THR A O 1
ATOM 622 N N . GLN A 1 81 ? 12.477 -16.047 12.75 1 66.06 81 GLN A N 1
ATOM 623 C CA . GLN A 1 81 ? 13.047 -14.742 13.047 1 66.06 81 GLN A CA 1
ATOM 624 C C . GLN A 1 81 ? 13.719 -14.148 11.812 1 66.06 81 GLN A C 1
ATOM 626 O O . GLN A 1 81 ? 13.75 -12.922 11.648 1 66.06 81 GLN A O 1
ATOM 631 N N . GLN A 1 82 ? 14.055 -14.977 11.016 1 70.75 82 GLN A N 1
ATOM 632 C CA . GLN A 1 82 ? 14.781 -14.484 9.852 1 70.75 82 GLN A CA 1
ATOM 633 C C . GLN A 1 82 ? 13.836 -13.812 8.852 1 70.75 82 GLN A C 1
ATOM 635 O O . GLN A 1 82 ? 14.195 -12.812 8.227 1 70.75 82 GLN A O 1
ATOM 640 N N . VAL A 1 83 ? 12.641 -14.297 8.781 1 74.81 83 VAL A N 1
ATOM 641 C CA . VAL A 1 83 ? 11.664 -13.664 7.906 1 74.81 83 VAL A CA 1
ATOM 642 C C . VAL A 1 83 ? 11.312 -12.273 8.438 1 74.81 83 VAL A C 1
ATOM 644 O O . VAL A 1 83 ? 11.188 -11.32 7.664 1 74.81 83 VAL A O 1
ATOM 647 N N . LEU A 1 84 ? 11.383 -12.219 9.695 1 78.38 84 LEU A N 1
ATOM 648 C CA . LEU A 1 84 ? 11.117 -10.93 10.32 1 78.38 84 LEU A CA 1
ATOM 649 C C . LEU A 1 84 ? 12.242 -9.938 10.023 1 78.38 84 LEU A C 1
ATOM 651 O O . LEU A 1 84 ? 12.008 -8.734 9.969 1 78.38 84 LEU A O 1
ATOM 655 N N . GLY A 1 85 ? 13.398 -10.5 9.797 1 87.25 85 GLY A N 1
ATOM 656 C CA . GLY A 1 85 ? 14.539 -9.656 9.453 1 87.25 85 GLY A CA 1
ATOM 657 C C . GLY A 1 85 ? 14.398 -8.984 8.102 1 87.25 85 GLY A C 1
ATOM 658 O O . GLY A 1 85 ? 15 -7.938 7.859 1 87.25 85 GLY A O 1
ATOM 659 N N . LEU A 1 86 ? 13.578 -9.555 7.219 1 91.62 86 LEU A N 1
ATOM 660 C CA . LEU A 1 86 ? 13.352 -8.961 5.906 1 91.62 86 LEU A CA 1
ATOM 661 C C . LEU A 1 86 ? 12.625 -7.629 6.027 1 91.62 86 LEU A C 1
ATOM 663 O O . LEU A 1 86 ? 12.727 -6.777 5.137 1 91.62 86 LEU A O 1
ATOM 667 N N . ALA A 1 87 ? 11.906 -7.457 7.129 1 92.56 87 ALA A N 1
ATOM 668 C CA . ALA A 1 87 ? 11.133 -6.238 7.355 1 92.56 87 ALA A CA 1
ATOM 669 C C . ALA A 1 87 ? 12.047 -5.035 7.551 1 92.56 87 ALA A C 1
ATOM 671 O O . ALA A 1 87 ? 11.609 -3.889 7.445 1 92.56 87 ALA A O 1
ATOM 672 N N . GLU A 1 88 ? 13.297 -5.273 7.797 1 92.81 88 GLU A N 1
ATOM 673 C CA . GLU A 1 88 ? 14.25 -4.191 8.023 1 92.81 88 GLU A CA 1
ATOM 674 C C . GLU A 1 88 ? 14.797 -3.658 6.699 1 92.81 88 GLU A C 1
ATOM 676 O O . GLU A 1 88 ? 15.414 -2.592 6.664 1 92.81 88 GLU A O 1
ATOM 681 N N . LEU A 1 89 ? 14.617 -4.398 5.664 1 95 89 LEU A N 1
ATOM 682 C CA . LEU A 1 89 ? 15.117 -3.988 4.355 1 95 89 LEU A CA 1
ATOM 683 C C . LEU A 1 89 ? 14.156 -3.012 3.688 1 95 89 LEU A C 1
ATOM 685 O O . LEU A 1 89 ? 12.977 -3.328 3.492 1 95 89 LEU A O 1
ATOM 689 N N . THR A 1 90 ? 14.648 -1.901 3.213 1 96.06 90 THR A N 1
ATOM 690 C CA . THR A 1 90 ? 13.812 -0.872 2.611 1 96.06 90 THR A CA 1
ATOM 691 C C . THR A 1 90 ? 13.242 -1.349 1.278 1 96.06 90 THR A C 1
ATOM 693 O O . THR A 1 90 ? 12.227 -0.83 0.808 1 96.06 90 THR A O 1
ATOM 696 N N . GLU A 1 91 ? 13.867 -2.367 0.728 1 97.75 91 GLU A N 1
ATOM 697 C CA . GLU A 1 91 ? 13.422 -2.916 -0.55 1 97.75 91 GLU A CA 1
ATOM 698 C C . GLU A 1 91 ? 12.109 -3.688 -0.392 1 97.75 91 GLU A C 1
ATOM 700 O O . GLU A 1 91 ? 11.398 -3.912 -1.37 1 97.75 91 GLU A O 1
ATOM 705 N N . VAL A 1 92 ? 11.844 -4.141 0.845 1 97.75 92 VAL A N 1
ATOM 706 C CA . VAL A 1 92 ? 10.68 -4.988 1.085 1 97.75 92 VAL A CA 1
ATOM 707 C C . VAL A 1 92 ? 9.492 -4.121 1.498 1 97.75 92 VAL A C 1
ATOM 709 O O . VAL A 1 92 ? 9.562 -3.398 2.494 1 97.75 92 VAL A O 1
ATOM 712 N N . GLU A 1 93 ? 8.406 -4.258 0.744 1 98.06 93 GLU A N 1
ATOM 713 C CA . GLU A 1 93 ? 7.211 -3.465 1.023 1 98.06 93 GLU A CA 1
ATOM 714 C C . GLU A 1 93 ? 6.16 -4.285 1.765 1 98.06 93 GLU A C 1
ATOM 716 O O . GLU A 1 93 ? 5.449 -3.762 2.623 1 98.06 93 GLU A O 1
ATOM 721 N N . GLU A 1 94 ? 6.07 -5.594 1.396 1 98.12 94 GLU A N 1
ATOM 722 C CA . GLU A 1 94 ? 5.066 -6.434 2.043 1 98.12 94 GLU A CA 1
ATOM 723 C C . GLU A 1 94 ? 5.59 -7.852 2.25 1 98.12 94 GLU A C 1
ATOM 725 O O . GLU A 1 94 ? 6.359 -8.359 1.435 1 98.12 94 GLU A O 1
ATOM 730 N N . ILE A 1 95 ? 5.141 -8.422 3.344 1 96.19 95 ILE A N 1
ATOM 731 C CA . ILE A 1 95 ? 5.418 -9.805 3.703 1 96.19 95 ILE A CA 1
ATOM 732 C C . ILE A 1 95 ? 4.125 -10.492 4.141 1 96.19 95 ILE A C 1
ATOM 734 O O . ILE A 1 95 ? 3.537 -10.125 5.164 1 96.19 95 ILE A O 1
ATOM 738 N N . HIS A 1 96 ? 3.762 -11.484 3.373 1 95.62 96 HIS A N 1
ATOM 739 C CA . HIS A 1 96 ? 2.545 -12.234 3.674 1 95.62 96 HIS A CA 1
ATOM 740 C C . HIS A 1 96 ? 2.807 -13.742 3.658 1 95.62 96 HIS A C 1
ATOM 742 O O . HIS A 1 96 ? 3.537 -14.234 2.799 1 95.62 96 HIS A O 1
ATOM 748 N N . THR A 1 97 ? 2.258 -14.438 4.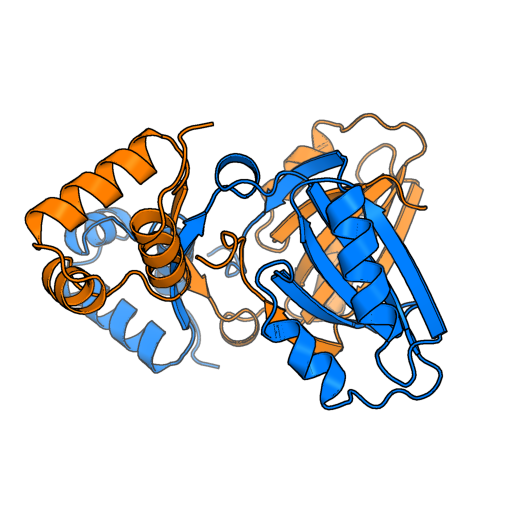617 1 93.5 97 THR A N 1
ATOM 749 C CA . THR A 1 97 ? 2.066 -15.867 4.398 1 93.5 97 THR A CA 1
ATOM 750 C C . THR A 1 97 ? 0.75 -16.125 3.668 1 93.5 97 THR A C 1
ATOM 752 O O . THR A 1 97 ? -0.259 -15.477 3.943 1 93.5 97 THR A O 1
ATOM 755 N N . ILE A 1 98 ? 0.765 -17.125 2.76 1 94.12 98 ILE A N 1
ATOM 756 C CA . ILE A 1 98 ? -0.406 -17.266 1.901 1 94.12 98 ILE A CA 1
ATOM 757 C C . ILE A 1 98 ? -0.77 -18.75 1.771 1 94.12 98 ILE A C 1
ATOM 759 O O . ILE A 1 98 ? 0.052 -19.625 2.053 1 94.12 98 ILE A O 1
ATOM 763 N N . THR A 1 99 ? -2.072 -19.141 1.387 1 91.75 99 THR A N 1
ATOM 764 C CA . THR A 1 99 ? -2.57 -20.5 1.195 1 91.75 99 THR A CA 1
ATOM 765 C C . THR A 1 99 ? -2.189 -21.031 -0.185 1 91.75 99 THR A C 1
ATOM 767 O O . THR A 1 99 ? -2.365 -22.219 -0.474 1 91.75 99 THR A O 1
ATOM 770 N N . GLY A 1 100 ? -1.518 -20.297 -0.976 1 82.56 100 GLY A N 1
ATOM 771 C CA . GLY A 1 100 ? -1.219 -20.672 -2.346 1 82.56 100 GLY A CA 1
ATOM 772 C C . GLY A 1 100 ? -0.128 -21.734 -2.441 1 82.56 100 GLY A C 1
ATOM 773 O O . GLY A 1 100 ? 0.124 -22.453 -1.482 1 82.56 100 GLY A O 1
ATOM 774 N N . LYS A 1 101 ? 0.377 -21.922 -3.598 1 82.81 101 LYS A N 1
ATOM 775 C CA . LYS A 1 101 ? 1.421 -22.906 -3.859 1 82.81 101 LYS A CA 1
ATOM 776 C C . LYS A 1 101 ? 2.691 -22.594 -3.078 1 82.81 101 LYS A C 1
ATOM 778 O O . LYS A 1 101 ? 3.406 -23.484 -2.643 1 82.81 101 LYS A O 1
ATOM 783 N N . SER A 1 102 ? 2.896 -21.328 -2.848 1 90.12 102 SER A N 1
ATOM 784 C CA . SER A 1 102 ? 4.055 -20.891 -2.074 1 90.12 102 SER A CA 1
ATOM 785 C C . SER A 1 102 ? 3.674 -20.594 -0.627 1 90.12 102 SER A C 1
ATOM 787 O O . SER A 1 102 ? 2.494 -20.438 -0.31 1 90.12 102 SER A O 1
ATOM 789 N N . ALA A 1 103 ? 4.695 -20.547 0.228 1 89.81 103 ALA A N 1
ATOM 790 C CA . ALA A 1 103 ? 4.473 -20.297 1.649 1 89.81 103 ALA A CA 1
ATOM 791 C C . ALA A 1 103 ? 4.332 -18.797 1.926 1 89.81 103 ALA A C 1
ATOM 793 O O . ALA A 1 103 ? 3.57 -18.391 2.809 1 89.81 103 ALA A O 1
ATOM 794 N N . MET A 1 104 ? 5.102 -18.047 1.155 1 93.31 104 MET A N 1
ATOM 795 C CA . MET A 1 104 ? 5.121 -16.609 1.411 1 93.31 104 MET A CA 1
ATOM 796 C C . MET A 1 104 ? 5.105 -15.828 0.104 1 93.31 104 MET A C 1
ATOM 798 O O . MET A 1 104 ? 5.621 -16.297 -0.913 1 93.31 104 MET A O 1
ATOM 802 N N . LEU A 1 105 ? 4.535 -14.641 0.161 1 95.81 105 LEU A N 1
ATOM 803 C CA . LEU A 1 105 ? 4.59 -13.656 -0.915 1 95.81 105 LEU A CA 1
ATOM 804 C C . LEU A 1 105 ? 5.199 -12.352 -0.423 1 95.81 105 LEU A C 1
ATOM 806 O O . LEU A 1 105 ? 4.742 -11.781 0.574 1 95.81 105 LEU A O 1
ATOM 810 N N . LEU A 1 106 ? 6.254 -11.938 -1.076 1 97.12 106 LEU A N 1
ATOM 811 C CA . LEU A 1 106 ? 6.883 -10.648 -0.808 1 97.12 106 LEU A CA 1
ATOM 812 C C . LEU A 1 106 ? 6.605 -9.664 -1.938 1 97.12 106 LEU A C 1
ATOM 814 O O . LEU A 1 106 ? 6.66 -10.031 -3.113 1 97.12 106 LEU A O 1
ATOM 818 N N . LYS A 1 107 ? 6.242 -8.523 -1.561 1 98.62 107 LYS A N 1
ATOM 819 C CA . LYS A 1 107 ? 6.285 -7.398 -2.488 1 98.62 107 LYS A CA 1
ATOM 820 C C . LYS A 1 107 ? 7.559 -6.578 -2.297 1 98.62 107 LYS A C 1
ATOM 822 O O . LYS A 1 107 ? 7.824 -6.082 -1.199 1 98.62 107 LYS A O 1
ATOM 827 N N . VAL A 1 108 ? 8.336 -6.422 -3.359 1 98.69 108 VAL A N 1
ATOM 828 C CA . VAL A 1 108 ? 9.625 -5.75 -3.225 1 98.69 108 VAL A CA 1
ATOM 829 C C . VAL A 1 108 ? 9.789 -4.727 -4.344 1 98.69 108 VAL A C 1
ATOM 831 O O . VAL A 1 108 ? 9.234 -4.891 -5.434 1 98.69 108 VAL A O 1
ATOM 834 N N . ARG A 1 109 ? 10.539 -3.756 -4.086 1 98.5 109 ARG A N 1
ATOM 835 C CA . ARG A 1 109 ? 10.875 -2.727 -5.059 1 98.5 109 ARG A CA 1
ATOM 836 C C . ARG A 1 109 ? 12.375 -2.416 -5.027 1 98.5 109 ARG A C 1
ATOM 838 O O . ARG A 1 109 ? 12.938 -2.16 -3.963 1 98.5 109 ARG A O 1
ATOM 845 N N . VAL A 1 110 ? 12.969 -2.449 -6.207 1 98.06 110 VAL A N 1
ATOM 846 C CA . VAL A 1 110 ? 14.422 -2.312 -6.297 1 98.06 110 VAL A CA 1
ATOM 847 C C . VAL A 1 110 ? 14.781 -1.442 -7.496 1 98.06 110 VAL A C 1
ATOM 849 O O . VAL A 1 110 ? 13.914 -1.06 -8.281 1 98.06 110 VAL A O 1
ATOM 852 N N . ARG A 1 111 ? 16.031 -1.131 -7.582 1 96.94 111 ARG A N 1
ATOM 853 C CA . ARG A 1 111 ? 16.516 -0.203 -8.602 1 96.94 111 ARG A CA 1
ATOM 854 C C . ARG A 1 111 ? 16.547 -0.864 -9.977 1 96.94 111 ARG A C 1
ATOM 856 O O . ARG A 1 111 ? 16.234 -0.223 -10.984 1 96.94 111 ARG A O 1
ATOM 863 N N . ASP A 1 112 ? 16.953 -2.148 -9.977 1 97.25 112 ASP A N 1
ATOM 864 C CA . ASP A 1 112 ? 17.109 -2.873 -11.234 1 97.25 112 ASP A CA 1
ATOM 865 C C . ASP A 1 112 ? 17.188 -4.379 -10.992 1 97.25 112 ASP A C 1
ATOM 867 O O . ASP A 1 112 ? 17 -4.844 -9.867 1 97.25 112 ASP A O 1
ATOM 871 N N . THR A 1 113 ? 17.453 -5.074 -12.055 1 97.81 113 THR A N 1
ATOM 872 C CA . THR A 1 113 ? 17.453 -6.527 -11.969 1 97.81 113 THR A CA 1
ATOM 873 C C . THR A 1 113 ? 18.641 -7.027 -11.156 1 97.81 113 THR A C 1
ATOM 875 O O . THR A 1 113 ? 18.547 -8.047 -10.477 1 97.81 113 THR A O 1
ATOM 878 N N . GLN A 1 114 ? 19.734 -6.316 -11.18 1 98.25 114 GLN A N 1
ATOM 879 C CA . GLN A 1 114 ? 20.891 -6.688 -10.367 1 98.25 114 GLN A CA 1
ATOM 880 C C . GLN A 1 114 ? 20.562 -6.574 -8.875 1 98.25 114 GLN A C 1
ATOM 882 O O . GLN A 1 114 ? 20.922 -7.453 -8.094 1 98.25 114 GLN A O 1
ATOM 887 N N . ALA A 1 115 ? 19.922 -5.523 -8.555 1 97.81 115 ALA A N 1
ATOM 888 C CA . ALA A 1 115 ? 19.5 -5.34 -7.168 1 97.81 115 ALA A CA 1
ATOM 889 C C . ALA A 1 115 ? 18.5 -6.426 -6.75 1 97.81 115 ALA A C 1
ATOM 891 O O . ALA A 1 115 ? 18.531 -6.891 -5.605 1 97.81 115 ALA A O 1
ATOM 892 N N . LEU A 1 116 ? 17.641 -6.809 -7.68 1 98.31 116 LEU A N 1
ATOM 893 C CA . LEU A 1 116 ? 16.719 -7.895 -7.387 1 98.31 116 LEU A CA 1
ATOM 894 C C . LEU A 1 116 ? 17.469 -9.195 -7.125 1 98.31 116 LEU A C 1
ATOM 896 O O . LEU A 1 116 ? 17.156 -9.906 -6.168 1 98.31 116 LEU A O 1
ATOM 900 N N . GLU A 1 117 ? 18.391 -9.453 -7.953 1 98.06 117 GLU A N 1
ATOM 901 C CA . GLU A 1 117 ? 19.203 -10.656 -7.77 1 98.06 117 GLU A CA 1
ATOM 902 C C . GLU A 1 117 ? 19.891 -10.656 -6.41 1 98.06 117 GLU A C 1
ATOM 904 O O . GLU A 1 117 ? 19.906 -11.688 -5.727 1 98.06 117 GLU A O 1
ATOM 909 N N . ALA A 1 118 ? 20.453 -9.539 -6.027 1 97.62 118 ALA A N 1
ATOM 910 C CA . ALA A 1 118 ? 21.109 -9.414 -4.734 1 97.62 118 ALA A CA 1
ATOM 911 C C . ALA A 1 118 ? 20.141 -9.664 -3.59 1 97.62 118 ALA A C 1
ATOM 913 O O . ALA A 1 118 ? 20.469 -10.336 -2.611 1 97.62 118 ALA A O 1
ATOM 914 N N . LEU A 1 119 ? 18.969 -9.133 -3.682 1 97.31 119 LEU A N 1
ATOM 915 C CA . LEU A 1 119 ? 17.953 -9.336 -2.656 1 97.31 119 LEU A CA 1
ATOM 916 C C . LEU A 1 119 ? 17.562 -10.805 -2.566 1 97.31 119 LEU A C 1
ATOM 918 O O . LEU A 1 119 ? 17.422 -11.344 -1.468 1 97.31 119 LEU A O 1
ATOM 922 N N . LEU A 1 120 ? 17.359 -11.445 -3.754 1 97.38 120 LEU A N 1
ATOM 923 C CA . LEU A 1 120 ? 17.016 -12.867 -3.787 1 97.38 120 LEU A CA 1
ATOM 924 C C . LEU A 1 120 ? 18.109 -13.711 -3.152 1 97.38 120 LEU A C 1
ATOM 926 O O . LEU A 1 120 ? 17.828 -14.695 -2.465 1 97.38 120 LEU A O 1
ATOM 930 N N . ALA A 1 121 ? 19.344 -13.32 -3.379 1 96.19 121 ALA A N 1
ATOM 931 C CA . ALA A 1 121 ? 20.453 -14.023 -2.756 1 96.19 121 ALA A CA 1
ATOM 932 C C . ALA A 1 121 ? 20.375 -13.945 -1.234 1 96.19 121 ALA A C 1
ATOM 934 O O . ALA A 1 121 ? 20.625 -14.93 -0.54 1 96.19 121 ALA A O 1
ATOM 935 N N . ARG A 1 122 ? 20.016 -12.812 -0.72 1 93.81 122 ARG A N 1
ATOM 936 C CA . ARG A 1 122 ? 19.844 -12.625 0.718 1 93.81 122 ARG A CA 1
ATOM 937 C C . ARG A 1 122 ? 18.703 -13.492 1.252 1 93.81 122 ARG A C 1
ATOM 939 O O . ARG A 1 122 ? 18.828 -14.117 2.305 1 93.81 122 ARG A O 1
ATOM 946 N N . ILE A 1 123 ? 17.641 -13.555 0.519 1 92.81 123 ILE A N 1
ATOM 947 C CA . ILE A 1 123 ? 16.469 -14.336 0.909 1 92.81 123 ILE A CA 1
ATOM 948 C C . ILE A 1 123 ? 16.828 -15.82 0.938 1 92.81 123 ILE A C 1
ATOM 950 O O . ILE A 1 123 ? 16.422 -16.547 1.85 1 92.81 123 ILE A O 1
ATOM 954 N N . HIS A 1 124 ? 17.625 -16.234 0.042 1 91.75 124 HIS A N 1
ATOM 955 C CA . HIS A 1 124 ? 18.016 -17.625 -0.077 1 91.75 124 HIS A CA 1
ATOM 956 C C . HIS A 1 124 ? 18.922 -18.047 1.074 1 91.75 124 HIS A C 1
ATOM 958 O O . HIS A 1 124 ? 19.109 -19.25 1.316 1 91.75 124 HIS A O 1
ATOM 964 N N . GLN A 1 125 ? 19.453 -17.078 1.779 1 89.44 125 GLN A N 1
ATOM 965 C CA . GLN A 1 125 ? 20.328 -17.375 2.908 1 89.44 125 GLN A CA 1
ATOM 966 C C . GLN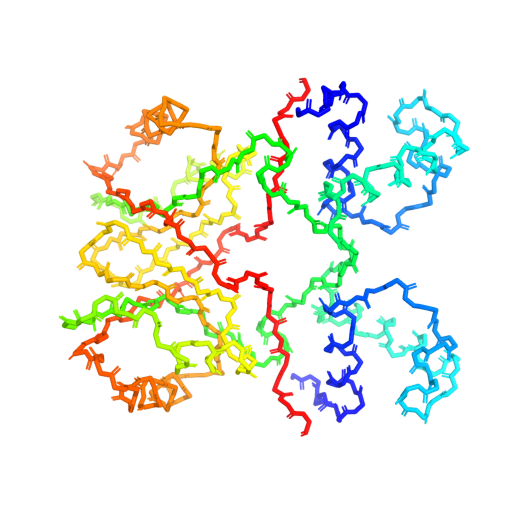 A 1 125 ? 19.516 -17.703 4.16 1 89.44 125 GLN A C 1
ATOM 968 O O . GLN A 1 125 ? 20.062 -18.219 5.141 1 89.44 125 GLN A O 1
ATOM 973 N N . ILE A 1 126 ? 18.328 -17.375 4.07 1 86.69 126 ILE A N 1
ATOM 974 C CA . ILE A 1 126 ? 17.484 -17.656 5.223 1 86.69 126 ILE A CA 1
ATOM 975 C C . ILE A 1 126 ? 17.203 -19.156 5.312 1 86.69 126 ILE A C 1
ATOM 977 O O . ILE A 1 126 ? 16.781 -19.766 4.332 1 86.69 126 ILE A O 1
ATOM 981 N N . GLU A 1 127 ? 17.344 -19.625 6.453 1 83.69 127 GLU A N 1
ATOM 982 C CA . GLU A 1 127 ? 17.156 -21.062 6.664 1 83.69 127 GLU A CA 1
ATOM 983 C C . GLU A 1 127 ? 15.711 -21.469 6.402 1 83.69 127 GLU A C 1
ATOM 985 O O . GLU A 1 127 ? 14.773 -20.797 6.828 1 83.69 127 GLU A O 1
ATOM 990 N N . GLY A 1 128 ? 15.609 -22.609 5.664 1 83 128 GLY A N 1
ATOM 991 C CA . GLY A 1 128 ? 14.281 -23.156 5.449 1 83 128 GLY A CA 1
ATOM 992 C C . GLY A 1 128 ? 13.703 -22.797 4.094 1 83 128 GLY A C 1
ATOM 993 O O . GLY A 1 128 ? 12.75 -23.438 3.631 1 83 128 GLY A O 1
ATOM 994 N N . ILE A 1 129 ? 14.289 -21.797 3.461 1 87.38 129 ILE A N 1
ATOM 995 C CA . ILE A 1 129 ? 13.812 -21.422 2.141 1 87.38 129 ILE A CA 1
ATOM 996 C C . ILE A 1 129 ? 14.352 -22.391 1.09 1 87.38 129 ILE A C 1
ATOM 998 O O . ILE A 1 129 ? 15.555 -22.641 1.04 1 87.38 129 ILE A O 1
ATOM 1002 N N . THR A 1 130 ? 13.484 -22.859 0.357 1 89.31 130 THR A N 1
ATOM 1003 C CA . THR A 1 130 ? 13.883 -23.875 -0.605 1 89.31 130 THR A CA 1
ATOM 1004 C C . THR A 1 130 ? 13.883 -23.312 -2.023 1 89.31 130 THR A C 1
ATOM 1006 O O . THR A 1 130 ? 14.672 -23.75 -2.867 1 89.31 130 THR A O 1
ATOM 1009 N N . ASN A 1 131 ? 13.039 -22.391 -2.299 1 92.44 131 ASN A N 1
ATOM 1010 C CA . ASN A 1 131 ? 12.93 -21.844 -3.646 1 92.44 131 ASN A CA 1
ATOM 1011 C C . ASN A 1 131 ? 12.266 -20.469 -3.639 1 92.44 131 ASN A C 1
ATOM 1013 O O . ASN A 1 131 ? 11.492 -20.156 -2.73 1 92.44 131 ASN A O 1
ATOM 1017 N N . THR A 1 132 ? 12.609 -19.719 -4.629 1 94.38 132 THR A N 1
ATOM 1018 C CA . THR A 1 132 ? 11.922 -18.453 -4.871 1 94.38 132 THR A CA 1
ATOM 1019 C C . THR A 1 132 ? 11.57 -18.297 -6.348 1 94.38 132 THR A C 1
ATOM 1021 O O . THR A 1 132 ? 12.328 -18.734 -7.219 1 94.38 132 THR A O 1
ATOM 1024 N N . THR A 1 133 ? 10.445 -17.75 -6.609 1 95.44 133 THR A N 1
ATOM 1025 C CA . THR A 1 133 ? 10.031 -17.312 -7.938 1 95.44 133 THR A CA 1
ATOM 1026 C C . THR A 1 133 ? 9.578 -15.852 -7.918 1 95.44 133 THR A C 1
ATOM 1028 O O . THR A 1 133 ? 8.859 -15.438 -7.012 1 95.44 133 THR A O 1
ATOM 1031 N N . SER A 1 134 ? 10.016 -15.148 -8.922 1 97 134 SER A N 1
ATOM 1032 C CA . SER A 1 134 ? 9.711 -13.719 -8.922 1 97 134 SER A CA 1
ATOM 1033 C C . SER A 1 134 ? 8.883 -13.336 -10.141 1 97 134 SER A C 1
ATOM 1035 O O . SER A 1 134 ? 9.219 -13.703 -11.273 1 97 134 SER A O 1
ATOM 1037 N N . ASP A 1 135 ? 7.809 -12.641 -9.953 1 97.12 135 ASP A N 1
ATOM 1038 C CA . ASP A 1 135 ? 7.043 -11.961 -10.992 1 97.12 135 ASP A CA 1
ATOM 1039 C C . ASP A 1 135 ? 7.336 -10.461 -11 1 97.12 135 ASP A C 1
ATOM 1041 O O . ASP A 1 135 ? 7.113 -9.781 -10 1 97.12 135 ASP A O 1
ATOM 1045 N N . ILE A 1 136 ? 7.797 -10.055 -12.141 1 97.81 136 ILE A N 1
ATOM 1046 C CA . ILE A 1 136 ? 8.062 -8.625 -12.258 1 97.81 136 ILE A CA 1
ATOM 1047 C C . ILE A 1 136 ? 6.805 -7.895 -12.711 1 97.81 136 ILE A C 1
ATOM 1049 O O . ILE A 1 136 ? 6.109 -8.352 -13.625 1 97.81 136 ILE A O 1
ATOM 1053 N N . ALA A 1 137 ? 6.488 -6.828 -12.047 1 97.44 137 ALA A N 1
ATOM 1054 C CA . ALA A 1 137 ? 5.383 -5.984 -12.5 1 97.44 137 ALA A CA 1
ATOM 1055 C C . ALA A 1 137 ? 5.773 -5.188 -13.742 1 97.44 137 ALA A C 1
ATOM 1057 O O . ALA A 1 137 ? 6.75 -4.434 -13.719 1 97.44 137 ALA A O 1
ATOM 1058 N N . LEU A 1 138 ? 5.051 -5.367 -14.75 1 94.12 138 LEU A N 1
ATOM 1059 C CA . LEU A 1 138 ? 5.289 -4.602 -15.969 1 94.12 138 LEU A CA 1
ATOM 1060 C C . LEU A 1 138 ? 4.641 -3.225 -15.883 1 94.12 138 LEU A C 1
ATOM 1062 O O . LEU A 1 138 ? 5.266 -2.219 -16.219 1 94.12 138 LEU A O 1
ATOM 1066 N N . THR A 1 139 ? 3.383 -3.258 -15.438 1 92.56 139 THR A N 1
ATOM 1067 C CA . THR A 1 139 ? 2.633 -2.025 -15.211 1 92.56 139 THR A CA 1
ATOM 1068 C C . THR A 1 139 ? 1.78 -2.135 -13.953 1 92.56 139 THR A C 1
ATOM 1070 O O . THR A 1 139 ? 1.167 -3.174 -13.695 1 92.56 139 THR A O 1
ATOM 1073 N N . SER A 1 140 ? 1.81 -1.122 -13.164 1 95.06 140 SER A N 1
ATOM 1074 C CA . SER A 1 140 ? 0.896 -0.997 -12.031 1 95.06 140 SER A CA 1
ATOM 1075 C C . SER A 1 140 ? -0.211 0.01 -12.328 1 95.06 140 SER A C 1
ATOM 1077 O O . SER A 1 140 ? 0.049 1.21 -12.445 1 95.06 140 SER A O 1
ATOM 1079 N N . TYR A 1 141 ? -1.426 -0.459 -12.398 1 93.31 141 TYR A N 1
ATOM 1080 C CA . TYR A 1 141 ? -2.553 0.402 -12.742 1 93.31 141 TYR A CA 1
ATOM 1081 C C . TYR A 1 141 ? -3.174 1.009 -11.492 1 93.31 141 TYR A C 1
ATOM 1083 O O . TYR A 1 141 ? -3.842 2.043 -11.562 1 93.31 141 TYR A O 1
ATOM 1091 N N . LEU A 1 142 ? -2.957 0.333 -10.43 1 95.12 142 LEU A N 1
ATOM 1092 C CA . LEU A 1 142 ? -3.496 0.785 -9.156 1 95.12 142 LEU A CA 1
ATOM 1093 C C . LEU A 1 142 ? -2.625 0.307 -7.996 1 95.12 142 LEU A C 1
ATOM 1095 O O . LEU A 1 142 ? -2.201 -0.851 -7.969 1 95.12 142 LEU A O 1
ATOM 1099 N N . GLU A 1 143 ? -2.303 1.141 -7.098 1 96.75 143 GLU A N 1
ATOM 1100 C CA . GLU A 1 143 ? -1.656 0.84 -5.824 1 96.75 143 GLU A CA 1
ATOM 1101 C C . GLU A 1 143 ? -2.199 1.728 -4.707 1 96.75 143 GLU A C 1
ATOM 1103 O O . GLU A 1 143 ? -1.904 2.924 -4.656 1 96.75 143 GLU A O 1
ATOM 1108 N N . ARG A 1 144 ? -3.006 1.145 -3.844 1 96.25 144 ARG A N 1
ATOM 1109 C CA . ARG A 1 144 ? -3.566 1.886 -2.719 1 96.25 144 ARG A CA 1
ATOM 1110 C C . ARG A 1 144 ? -3.777 0.975 -1.515 1 96.25 144 ARG A C 1
ATOM 1112 O O . ARG A 1 144 ? -3.551 -0.234 -1.597 1 96.25 144 ARG A O 1
ATOM 1119 N N . GLY A 1 145 ? -4.125 1.552 -0.41 1 96.81 145 GLY A N 1
ATOM 1120 C CA . GLY A 1 145 ? -4.441 0.794 0.791 1 96.81 145 GLY A CA 1
ATOM 1121 C C . GLY A 1 145 ? -5.918 0.454 0.91 1 96.81 145 GLY A C 1
ATOM 1122 O O . GLY A 1 145 ? -6.691 0.688 -0.021 1 96.81 145 GLY A O 1
ATOM 1123 N N . PRO A 1 146 ? -6.238 -0.044 2.01 1 97.69 146 PRO A N 1
ATOM 1124 C CA . PRO A 1 146 ? -7.625 -0.45 2.24 1 97.69 146 PRO A CA 1
ATOM 1125 C C . PRO A 1 146 ? -8.594 0.731 2.242 1 97.69 146 PRO A C 1
ATOM 1127 O O . PRO A 1 146 ? -8.234 1.824 2.689 1 97.69 146 PRO A O 1
ATOM 1130 N N . LEU A 1 147 ? -9.758 0.498 1.782 1 96.88 147 LEU A N 1
ATOM 1131 C CA . LEU A 1 147 ? -10.867 1.443 1.815 1 96.88 147 LEU A CA 1
ATOM 1132 C C . LEU A 1 147 ? -12.125 0.788 2.383 1 96.88 147 LEU A C 1
ATOM 1134 O O . LEU A 1 147 ? -12.344 -0.412 2.195 1 96.88 147 LEU A O 1
ATOM 1138 N N . PRO A 1 148 ? -12.898 1.587 3.057 1 94.31 148 PRO A N 1
ATOM 1139 C CA . PRO A 1 148 ? -14.164 1.02 3.525 1 94.31 148 PRO A CA 1
ATOM 1140 C C . PRO A 1 148 ? -15.164 0.8 2.393 1 94.31 148 PRO A C 1
ATOM 1142 O O . PRO A 1 148 ? -14.953 1.268 1.272 1 94.31 148 PRO A O 1
ATOM 1145 N N . ASP A 1 149 ? -16.188 0.058 2.713 1 88.69 149 ASP A N 1
ATOM 1146 C CA . ASP A 1 149 ? -17.281 -0.092 1.756 1 88.69 149 ASP A CA 1
ATOM 1147 C C . ASP A 1 149 ? -17.953 1.251 1.471 1 88.69 149 ASP A C 1
ATOM 1149 O O . ASP A 1 149 ? -17.922 2.152 2.311 1 88.69 149 ASP A O 1
ATOM 1153 N N . ASP A 1 150 ? -18.375 1.327 0.276 1 77.56 150 ASP A N 1
ATOM 1154 C CA . ASP A 1 150 ? -19.109 2.541 -0.078 1 77.56 150 ASP A CA 1
ATOM 1155 C C . ASP A 1 150 ? -20.281 2.775 0.875 1 77.56 150 ASP A C 1
ATOM 1157 O O . ASP A 1 150 ? -20.875 1.823 1.389 1 77.56 150 ASP A O 1
ATOM 1161 N N . ALA A 1 151 ? -20.422 4.062 1.173 1 62.56 151 ALA A N 1
ATOM 1162 C CA . ALA A 1 151 ? -21.578 4.449 1.987 1 62.56 151 ALA A CA 1
ATOM 1163 C C . ALA A 1 151 ? -22.875 4.172 1.255 1 62.56 151 ALA A C 1
ATOM 1165 O O . ALA A 1 151 ? -22.906 4.113 0.023 1 62.56 151 ALA A O 1
ATOM 1166 N N . MET B 1 1 ? 17.25 12.383 -12.797 1 40.91 1 MET B N 1
ATOM 1167 C CA . MET B 1 1 ? 16.75 11.852 -11.531 1 40.91 1 MET B CA 1
ATOM 1168 C C . MET B 1 1 ? 17.312 12.641 -10.352 1 40.91 1 MET B C 1
ATOM 1170 O O . MET B 1 1 ? 18.531 12.812 -10.242 1 40.91 1 MET B O 1
ATOM 1174 N N . SER B 1 2 ? 16.656 13.695 -9.883 1 53.38 2 SER B N 1
ATOM 1175 C CA . SER B 1 2 ? 17.297 14.633 -8.969 1 53.38 2 SER B CA 1
ATOM 1176 C C . SER B 1 2 ? 18 13.906 -7.832 1 53.38 2 SER B C 1
ATOM 1178 O O . SER B 1 2 ? 17.516 12.891 -7.336 1 53.38 2 SER B O 1
ATOM 1180 N N . ASP B 1 3 ? 19.266 13.977 -7.773 1 70.81 3 ASP B N 1
ATOM 1181 C CA . ASP B 1 3 ? 20.156 13.344 -6.801 1 70.81 3 ASP B CA 1
ATOM 1182 C C . ASP B 1 3 ? 19.688 13.602 -5.375 1 70.81 3 ASP B C 1
ATOM 1184 O O . ASP B 1 3 ? 19.656 14.742 -4.918 1 70.81 3 ASP B O 1
ATOM 1188 N N . LEU B 1 4 ? 18.844 12.688 -4.859 1 88.31 4 LEU B N 1
ATOM 1189 C CA . LEU B 1 4 ? 18.438 12.758 -3.463 1 88.31 4 LEU B CA 1
ATOM 1190 C C . LEU B 1 4 ? 19.641 12.719 -2.535 1 88.31 4 LEU B C 1
ATOM 1192 O O . LEU B 1 4 ? 20.469 11.805 -2.623 1 88.31 4 LEU B O 1
ATOM 1196 N N . ASP B 1 5 ? 19.828 13.773 -1.851 1 91.25 5 ASP B N 1
ATOM 1197 C CA . ASP B 1 5 ? 20.906 13.695 -0.868 1 91.25 5 ASP B CA 1
ATOM 1198 C C . ASP B 1 5 ? 20.453 12.953 0.388 1 91.25 5 ASP B C 1
ATOM 1200 O O . ASP B 1 5 ? 19.312 12.469 0.457 1 91.25 5 ASP B O 1
ATOM 1204 N N . ASP B 1 6 ? 21.359 12.805 1.287 1 92.44 6 ASP B N 1
ATOM 1205 C CA . ASP B 1 6 ? 21.125 11.992 2.477 1 92.44 6 ASP B CA 1
ATOM 1206 C C . ASP B 1 6 ? 19.984 12.57 3.316 1 92.44 6 ASP B C 1
ATOM 1208 O O . ASP B 1 6 ? 19.188 11.82 3.883 1 92.44 6 ASP B O 1
ATOM 1212 N N . ARG B 1 7 ? 19.906 13.836 3.426 1 92.5 7 ARG B N 1
ATOM 1213 C CA . ARG B 1 7 ? 18.859 14.477 4.223 1 92.5 7 ARG B CA 1
ATOM 1214 C C . ARG B 1 7 ? 17.484 14.25 3.596 1 92.5 7 ARG B C 1
ATOM 1216 O O . ARG B 1 7 ? 16.5 14.008 4.305 1 92.5 7 ARG B O 1
ATOM 1223 N N . ASP B 1 8 ? 17.469 14.359 2.275 1 94.88 8 ASP B N 1
ATOM 1224 C CA . ASP B 1 8 ? 16.219 14.086 1.576 1 94.88 8 ASP B CA 1
ATOM 1225 C C . ASP B 1 8 ? 15.734 12.664 1.839 1 94.88 8 ASP B C 1
ATOM 1227 O O . ASP B 1 8 ? 14.555 12.438 2.094 1 94.88 8 ASP B O 1
ATOM 1231 N N . ARG B 1 9 ? 16.641 11.719 1.76 1 95.69 9 ARG B N 1
ATOM 1232 C CA . ARG B 1 9 ? 16.297 10.32 1.977 1 95.69 9 ARG B CA 1
ATOM 1233 C C . ARG B 1 9 ? 15.75 10.102 3.387 1 95.69 9 ARG B C 1
ATOM 1235 O O . ARG B 1 9 ? 14.75 9.398 3.574 1 95.69 9 ARG B O 1
ATOM 1242 N N . LYS B 1 10 ? 16.422 10.656 4.305 1 95.31 10 LYS B N 1
ATOM 1243 C CA . LYS B 1 10 ? 15.977 10.531 5.688 1 95.31 10 LYS B CA 1
ATOM 1244 C C . LYS B 1 10 ? 14.602 11.172 5.883 1 95.31 10 LYS B C 1
ATOM 1246 O O . LYS B 1 10 ? 13.742 10.609 6.555 1 95.31 10 LYS B O 1
ATOM 1251 N N . LEU B 1 11 ? 14.477 12.336 5.312 1 96.75 11 LEU B N 1
ATOM 1252 C CA . LEU B 1 11 ? 13.203 13.039 5.402 1 96.75 11 LEU B CA 1
ATOM 1253 C C . LEU B 1 11 ? 12.078 12.211 4.801 1 96.75 11 LEU B C 1
ATOM 1255 O O . LEU B 1 11 ? 11.016 12.07 5.406 1 96.75 11 LEU B O 1
ATOM 1259 N N . LEU B 1 12 ? 12.32 11.656 3.652 1 97.38 12 LEU B N 1
ATOM 1260 C CA . LEU B 1 12 ? 11.336 10.82 2.979 1 97.38 12 LEU B CA 1
ATOM 1261 C C . LEU B 1 12 ? 10.984 9.602 3.826 1 97.38 12 LEU B C 1
ATOM 1263 O O . LEU B 1 12 ? 9.812 9.219 3.912 1 97.38 12 LEU B O 1
ATOM 1267 N N . THR B 1 13 ? 11.953 9.016 4.406 1 96.62 13 THR B N 1
ATOM 1268 C CA . THR B 1 13 ? 11.734 7.852 5.266 1 96.62 13 THR B CA 1
ATOM 1269 C C . THR B 1 13 ? 10.859 8.219 6.461 1 96.62 13 THR B C 1
ATOM 1271 O O . THR B 1 13 ? 9.922 7.496 6.789 1 96.62 13 THR B O 1
ATOM 1274 N N . LEU B 1 14 ? 11.18 9.328 7.082 1 96.06 14 LEU B N 1
ATOM 1275 C CA . LEU B 1 14 ? 10.406 9.789 8.227 1 96.06 14 LEU B CA 1
ATOM 1276 C C . LEU B 1 14 ? 8.961 10.07 7.836 1 96.06 14 LEU B C 1
ATOM 1278 O O . LEU B 1 14 ? 8.031 9.641 8.523 1 96.06 14 LEU B O 1
ATOM 1282 N N . LEU B 1 15 ? 8.75 10.742 6.707 1 97.06 15 LEU B N 1
ATOM 1283 C CA . LEU B 1 15 ? 7.418 11.117 6.25 1 97.06 15 LEU B CA 1
ATOM 1284 C C . LEU B 1 15 ? 6.617 9.883 5.848 1 97.06 15 LEU B C 1
ATOM 1286 O O . LEU B 1 15 ? 5.398 9.844 6.027 1 97.06 15 LEU B O 1
ATOM 1290 N N . ALA B 1 16 ? 7.273 8.906 5.25 1 97.06 16 ALA B N 1
ATOM 1291 C CA . ALA B 1 16 ? 6.613 7.664 4.844 1 97.06 16 ALA B CA 1
ATOM 1292 C C . ALA B 1 16 ? 6.152 6.867 6.062 1 97.06 16 ALA B C 1
ATOM 1294 O O . ALA B 1 16 ? 5.203 6.086 5.977 1 97.06 16 ALA B O 1
ATOM 1295 N N . ASP B 1 17 ? 6.887 7.078 7.113 1 94.94 17 ASP B N 1
ATOM 1296 C CA . ASP B 1 17 ? 6.516 6.418 8.359 1 94.94 17 ASP B CA 1
ATOM 1297 C C . ASP B 1 17 ? 5.395 7.172 9.07 1 94.94 17 ASP B C 1
ATOM 1299 O O . ASP B 1 17 ? 4.395 6.57 9.477 1 94.94 17 ASP B O 1
ATOM 1303 N N . ASP B 1 18 ? 5.598 8.422 9.188 1 95.31 18 ASP B N 1
ATOM 1304 C CA . ASP B 1 18 ? 4.652 9.305 9.859 1 95.31 18 ASP B CA 1
ATOM 1305 C C . ASP B 1 18 ? 4.809 10.742 9.375 1 95.31 18 ASP B C 1
ATOM 1307 O O . ASP B 1 18 ? 5.871 11.344 9.531 1 95.31 18 ASP B O 1
ATOM 1311 N N . ALA B 1 19 ? 3.732 11.258 8.867 1 95.75 19 ALA B N 1
ATOM 1312 C CA . ALA B 1 19 ? 3.799 12.609 8.32 1 95.75 19 ALA B CA 1
ATOM 1313 C C . ALA B 1 19 ? 3.152 13.617 9.266 1 95.75 19 ALA B C 1
ATOM 1315 O O . ALA B 1 19 ? 2.9 14.766 8.875 1 95.75 19 ALA B O 1
ATOM 1316 N N . SER B 1 20 ? 2.908 13.227 10.453 1 92 20 SER B N 1
ATOM 1317 C CA . SER B 1 20 ? 2.15 14.07 11.367 1 92 20 SER B CA 1
ATOM 1318 C C . SER B 1 20 ? 3.053 15.094 12.055 1 92 20 SER B C 1
ATOM 1320 O O . SER B 1 20 ? 2.596 16.156 12.461 1 92 20 SER B O 1
ATOM 1322 N N . PRO B 1 21 ? 4.34 14.82 12.305 1 93.06 21 PRO B N 1
ATOM 1323 C CA . PRO B 1 21 ? 5.188 15.797 13 1 93.06 21 PRO B CA 1
ATOM 1324 C C . PRO B 1 21 ? 5.266 17.141 12.266 1 93.06 21 PRO B C 1
ATOM 1326 O O . PRO B 1 21 ? 5.215 17.172 11.031 1 93.06 21 PRO B O 1
ATOM 1329 N N . SER B 1 22 ? 5.441 18.141 13.039 1 94.94 22 SER B N 1
ATOM 1330 C CA . SER B 1 22 ? 5.629 19.469 12.469 1 94.94 22 SER B CA 1
ATOM 1331 C C . SER B 1 22 ? 6.984 19.594 11.789 1 94.94 22 SER B C 1
ATOM 1333 O O . SER B 1 22 ? 7.883 18.781 12.023 1 94.94 22 SER B O 1
ATOM 1335 N N . TYR B 1 23 ? 7.055 20.594 10.961 1 95.69 23 TYR B N 1
ATOM 1336 C CA . TYR B 1 23 ? 8.336 20.844 10.305 1 95.69 23 TYR B CA 1
ATOM 1337 C C . TYR B 1 23 ? 9.414 21.172 11.336 1 95.69 23 TYR B C 1
ATOM 1339 O O . TYR B 1 23 ? 10.586 20.812 11.148 1 95.69 23 TYR B O 1
ATOM 1347 N N . ALA B 1 24 ? 9.047 21.797 12.445 1 96.94 24 ALA B N 1
ATOM 1348 C CA . ALA B 1 24 ? 9.992 22.078 13.523 1 96.94 24 ALA B CA 1
ATOM 1349 C C . ALA B 1 24 ? 10.523 20.781 14.141 1 96.94 24 ALA B C 1
ATOM 1351 O O . ALA B 1 24 ? 11.727 20.656 14.367 1 96.94 24 ALA B O 1
ATOM 1352 N N . GLU B 1 25 ? 9.727 19.891 14.391 1 97.31 25 GLU B N 1
ATOM 1353 C CA . GLU B 1 25 ? 10.109 18.594 14.953 1 97.31 25 GLU B CA 1
ATOM 1354 C C . GLU B 1 25 ? 10.992 17.812 13.992 1 97.31 25 GLU B C 1
ATOM 1356 O O . GLU B 1 25 ? 12 17.219 14.398 1 97.31 25 GLU B O 1
ATOM 1361 N N . LEU B 1 26 ? 10.594 17.797 12.719 1 96.69 26 LEU B N 1
ATOM 1362 C CA . LEU B 1 26 ? 11.398 17.125 11.703 1 96.69 26 LEU B CA 1
ATOM 1363 C C . LEU B 1 26 ? 12.773 17.766 11.586 1 96.69 26 LEU B C 1
ATOM 1365 O O . LEU B 1 26 ? 13.773 17.078 11.406 1 96.69 26 LEU B O 1
ATOM 1369 N N . GLY B 1 27 ? 12.734 19.078 11.664 1 96.75 27 GLY B N 1
ATOM 1370 C CA . GLY B 1 27 ? 13.992 19.797 11.617 1 96.75 27 GLY B CA 1
ATOM 1371 C C . GLY B 1 27 ? 14.961 19.375 12.711 1 96.75 27 GLY B C 1
ATOM 1372 O O . GLY B 1 27 ? 16.156 19.188 12.453 1 96.75 27 GLY B O 1
ATOM 1373 N N . LYS B 1 28 ? 14.5 19.188 13.953 1 96.19 28 LYS B N 1
ATOM 1374 C CA . LYS B 1 28 ? 15.328 18.75 15.07 1 96.19 28 LYS B CA 1
ATOM 1375 C C . LYS B 1 28 ? 15.953 17.375 14.781 1 96.19 28 LYS B C 1
ATOM 1377 O O . LYS B 1 28 ? 17.141 17.156 15.07 1 96.19 28 LYS B O 1
ATOM 1382 N N . LEU B 1 29 ? 15.227 16.562 14.156 1 94.38 29 LEU B N 1
ATOM 1383 C CA . LEU B 1 29 ? 15.688 15.219 13.859 1 94.38 29 LEU B CA 1
ATOM 1384 C C . LEU B 1 29 ? 16.719 15.227 12.742 1 94.38 29 LEU B C 1
ATOM 1386 O O . LEU B 1 29 ? 17.625 14.383 12.719 1 94.38 29 LEU B O 1
ATOM 1390 N N . LEU B 1 30 ? 16.656 16.125 11.875 1 95.44 30 LEU B N 1
ATOM 1391 C CA . LEU B 1 30 ? 17.484 16.125 10.68 1 95.44 30 LEU B CA 1
ATOM 1392 C C . LEU B 1 30 ? 18.578 17.188 10.789 1 95.44 30 LEU B C 1
ATOM 1394 O O . LEU B 1 30 ? 19.422 17.312 9.891 1 95.44 30 LEU B O 1
ATOM 1398 N N . ASN B 1 31 ? 18.531 17.938 11.883 1 96 31 ASN B N 1
ATOM 1399 C CA . ASN B 1 31 ? 19.469 19.047 12.062 1 96 31 ASN B CA 1
ATOM 1400 C C . ASN B 1 31 ? 19.297 20.109 10.977 1 96 31 ASN B C 1
ATOM 1402 O O . ASN B 1 31 ? 20.266 20.5 10.336 1 96 31 ASN B O 1
ATOM 1406 N N . LEU B 1 32 ? 18.047 20.484 10.82 1 96.38 32 LEU B N 1
ATOM 1407 C CA . LEU B 1 32 ? 17.656 21.531 9.891 1 96.38 32 LEU B CA 1
ATOM 1408 C C . LEU B 1 32 ? 16.703 22.516 10.562 1 96.38 32 LEU B C 1
ATOM 1410 O O . LEU B 1 32 ? 16.094 22.203 11.594 1 96.38 32 LEU B O 1
ATOM 1414 N N . SER B 1 33 ? 16.641 23.672 9.969 1 96.88 33 SER B N 1
ATOM 1415 C CA . SER B 1 33 ? 15.609 24.609 10.406 1 96.88 33 SER B CA 1
ATOM 1416 C C . SER B 1 33 ? 14.242 24.203 9.859 1 96.88 33 SER B C 1
ATOM 1418 O O . SER B 1 33 ? 14.148 23.5 8.852 1 96.88 33 SER B O 1
ATOM 1420 N N . ALA B 1 34 ? 13.203 24.672 10.531 1 97 34 ALA B N 1
ATOM 1421 C CA . ALA B 1 34 ? 11.836 24.406 10.086 1 97 34 ALA B CA 1
ATOM 1422 C C . ALA B 1 34 ? 11.609 24.922 8.672 1 97 34 ALA B C 1
ATOM 1424 O O . ALA B 1 34 ? 11.039 24.219 7.828 1 97 34 ALA B O 1
ATOM 1425 N N . PRO B 1 35 ? 12.094 26.109 8.305 1 97.31 35 PRO B N 1
ATOM 1426 C CA . PRO B 1 35 ? 11.938 26.594 6.93 1 97.31 35 PRO B CA 1
ATOM 1427 C C . PRO B 1 35 ? 12.68 25.734 5.91 1 97.31 35 PRO B C 1
ATOM 1429 O O . PRO B 1 35 ? 12.18 25.531 4.797 1 97.31 35 PRO B O 1
ATOM 1432 N N . ALA B 1 36 ? 13.758 25.234 6.25 1 97.19 36 ALA B N 1
ATOM 1433 C CA . ALA B 1 36 ? 14.516 24.375 5.355 1 97.19 36 ALA B CA 1
ATOM 1434 C C . ALA B 1 36 ? 13.758 23.078 5.078 1 97.19 36 ALA B C 1
ATOM 1436 O O . ALA B 1 36 ? 13.734 22.594 3.939 1 97.19 36 ALA B O 1
ATOM 1437 N N . VAL B 1 37 ? 13.219 22.5 6.148 1 97.5 37 VAL B N 1
ATOM 1438 C CA . VAL B 1 37 ? 12.414 21.297 5.98 1 97.5 37 VAL B CA 1
ATOM 1439 C C . VAL B 1 37 ? 11.219 21.594 5.07 1 97.5 37 VAL B C 1
ATOM 1441 O O . VAL B 1 37 ? 10.922 20.828 4.156 1 97.5 37 VAL B O 1
ATOM 1444 N N . HIS B 1 38 ? 10.57 22.672 5.297 1 97 38 HIS B N 1
ATOM 1445 C CA . HIS B 1 38 ? 9.422 23.062 4.5 1 97 38 HIS B CA 1
ATOM 1446 C C . HIS B 1 38 ? 9.781 23.172 3.021 1 97 38 HIS B C 1
ATOM 1448 O O . HIS B 1 38 ? 9.062 22.641 2.166 1 97 38 HIS B O 1
ATOM 1454 N N . GLU B 1 39 ? 10.836 23.781 2.754 1 97.06 39 GLU B N 1
ATOM 1455 C CA . GLU B 1 39 ? 11.281 23.953 1.375 1 97.06 39 GLU B CA 1
ATOM 1456 C C . GLU B 1 39 ? 11.602 22.609 0.728 1 97.06 39 GLU B C 1
ATOM 1458 O O . GLU B 1 39 ? 11.289 22.391 -0.443 1 97.06 39 GLU B O 1
ATOM 1463 N N . ARG B 1 40 ? 12.195 21.812 1.476 1 96.81 40 ARG B N 1
ATOM 1464 C CA . ARG B 1 40 ? 12.539 20.5 0.951 1 96.81 40 ARG B CA 1
ATOM 1465 C C . ARG B 1 40 ? 11.281 19.672 0.666 1 96.81 40 ARG B C 1
ATOM 1467 O O . ARG B 1 40 ? 11.172 19.047 -0.386 1 96.81 40 ARG B O 1
ATOM 1474 N N . VAL B 1 41 ? 10.398 19.672 1.586 1 96.44 41 VAL B N 1
ATOM 1475 C CA . VAL B 1 41 ? 9.148 18.938 1.387 1 96.44 41 VAL B CA 1
ATOM 1476 C C . VAL B 1 41 ? 8.422 19.469 0.159 1 96.44 41 VAL B C 1
ATOM 1478 O O . VAL B 1 41 ? 7.93 18.703 -0.668 1 96.44 41 VAL B O 1
ATOM 1481 N N . LYS B 1 42 ? 8.352 20.781 0.063 1 96.25 42 LYS B N 1
ATOM 1482 C CA . LYS B 1 42 ? 7.719 21.422 -1.087 1 96.25 42 LYS B CA 1
ATOM 1483 C C . LYS B 1 42 ? 8.367 20.984 -2.393 1 96.25 42 LYS B C 1
ATOM 1485 O O . LYS B 1 42 ? 7.68 20.656 -3.357 1 96.25 42 LYS B O 1
ATOM 1490 N N . ARG B 1 43 ? 9.609 21 -2.469 1 96.81 43 ARG B N 1
ATOM 1491 C CA . ARG B 1 43 ? 10.367 20.578 -3.645 1 96.81 43 ARG B CA 1
ATOM 1492 C C . ARG B 1 43 ? 10.109 19.109 -3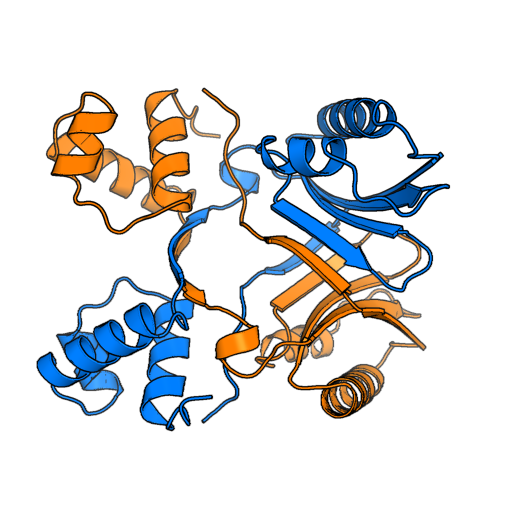.963 1 96.81 43 ARG B C 1
ATOM 1494 O O . ARG B 1 43 ? 9.891 18.75 -5.121 1 96.81 43 ARG B O 1
ATOM 1501 N N . LEU B 1 44 ? 10.156 18.266 -2.889 1 96.88 44 LEU B N 1
ATOM 1502 C CA . LEU B 1 44 ? 9.945 16.844 -3.066 1 96.88 44 LEU B CA 1
ATOM 1503 C C . LEU B 1 44 ? 8.547 16.547 -3.594 1 96.88 44 LEU B C 1
ATOM 1505 O O . LEU B 1 44 ? 8.352 15.633 -4.387 1 96.88 44 LEU B O 1
ATOM 1509 N N . LYS B 1 45 ? 7.559 17.312 -3.172 1 96.44 45 LYS B N 1
ATOM 1510 C CA . LYS B 1 45 ? 6.203 17.219 -3.699 1 96.44 45 LYS B CA 1
ATOM 1511 C C . LYS B 1 45 ? 6.141 17.672 -5.152 1 96.44 45 LYS B C 1
ATOM 1513 O O . LYS B 1 45 ? 5.578 16.984 -6.004 1 96.44 45 LYS B O 1
ATOM 1518 N N . ARG B 1 46 ? 6.719 18.812 -5.438 1 96.19 46 ARG B N 1
ATOM 1519 C CA . ARG B 1 46 ? 6.727 19.391 -6.781 1 96.19 46 ARG B CA 1
ATOM 1520 C C . ARG B 1 46 ? 7.379 18.438 -7.777 1 96.19 46 ARG B C 1
ATOM 1522 O O . ARG B 1 46 ? 6.887 18.281 -8.898 1 96.19 46 ARG B O 1
ATOM 1529 N N . ASP B 1 47 ? 8.406 17.797 -7.312 1 95.94 47 ASP B N 1
ATOM 1530 C CA . ASP B 1 47 ? 9.164 16.891 -8.18 1 95.94 47 ASP B CA 1
ATOM 1531 C C . ASP B 1 47 ? 8.484 15.523 -8.281 1 95.94 47 ASP B C 1
ATOM 1533 O O . ASP B 1 47 ? 8.945 14.656 -9.023 1 95.94 47 ASP B O 1
ATOM 1537 N N . GLY B 1 48 ? 7.477 15.281 -7.504 1 96.62 48 GLY B N 1
ATOM 1538 C CA . GLY B 1 48 ? 6.648 14.094 -7.637 1 96.62 48 GLY B CA 1
ATOM 1539 C C . GLY B 1 48 ? 7.133 12.93 -6.797 1 96.62 48 GLY B C 1
ATOM 1540 O O . GLY B 1 48 ? 6.652 11.805 -6.945 1 96.62 48 GLY B O 1
ATOM 1541 N N . LEU B 1 49 ? 8.18 13.117 -5.984 1 97.44 49 LEU B N 1
ATOM 1542 C CA . LEU B 1 49 ? 8.648 12.055 -5.102 1 97.44 49 LEU B CA 1
ATOM 1543 C C . LEU B 1 49 ? 7.602 11.719 -4.043 1 97.44 49 LEU B C 1
ATOM 1545 O O . LEU B 1 49 ? 7.453 10.562 -3.656 1 97.44 49 LEU B O 1
ATOM 1549 N N . ILE B 1 50 ? 7 12.766 -3.559 1 97.38 50 ILE B N 1
ATOM 1550 C CA . ILE B 1 50 ? 5.852 12.609 -2.674 1 97.38 50 ILE B CA 1
ATOM 1551 C C . ILE B 1 50 ? 4.562 12.797 -3.467 1 97.38 50 ILE B C 1
ATOM 1553 O O . ILE B 1 50 ? 4.277 13.891 -3.957 1 97.38 50 ILE B O 1
ATOM 1557 N N . LYS B 1 51 ? 3.826 11.805 -3.576 1 96.19 51 LYS B N 1
ATOM 1558 C CA . LYS B 1 51 ? 2.596 11.844 -4.359 1 96.19 51 LYS B CA 1
ATOM 1559 C C . LYS B 1 51 ? 1.453 12.461 -3.564 1 96.19 51 LYS B C 1
ATOM 1561 O O . LYS B 1 51 ? 0.492 12.977 -4.141 1 96.19 51 LYS B O 1
ATOM 1566 N N . GLY B 1 52 ? 1.582 12.359 -2.227 1 95.06 52 GLY B N 1
ATOM 1567 C CA . GLY B 1 52 ? 0.578 12.891 -1.318 1 95.06 52 GLY B CA 1
ATOM 1568 C C . GLY B 1 52 ? 0.727 12.383 0.102 1 95.06 52 GLY B C 1
ATOM 1569 O O . GLY B 1 52 ? 1.614 11.578 0.388 1 95.06 52 GLY B O 1
ATOM 1570 N N . ILE B 1 53 ? -0.048 12.93 0.923 1 95.5 53 ILE B N 1
ATOM 1571 C CA . ILE B 1 53 ? -0.165 12.5 2.312 1 95.5 53 ILE B CA 1
ATOM 1572 C C . ILE B 1 53 ? -1.533 11.859 2.541 1 95.5 53 ILE B C 1
ATOM 1574 O O . ILE B 1 53 ? -2.562 12.438 2.188 1 95.5 53 ILE B O 1
ATOM 1578 N N . ALA B 1 54 ? -1.515 10.672 3.1 1 97.12 54 ALA B N 1
ATOM 1579 C CA . ALA B 1 54 ? -2.779 9.953 3.213 1 97.12 54 ALA B CA 1
ATOM 1580 C C . ALA B 1 54 ? -2.854 9.172 4.523 1 97.12 54 ALA B C 1
ATOM 1582 O O . ALA B 1 54 ? -1.823 8.867 5.125 1 97.12 54 ALA B O 1
ATOM 1583 N N . ALA B 1 55 ? -4.062 8.875 4.891 1 97.44 55 ALA B N 1
ATOM 1584 C CA . ALA B 1 55 ? -4.281 8.016 6.051 1 97.44 55 ALA B CA 1
ATOM 1585 C C . ALA B 1 55 ? -4.082 6.547 5.695 1 97.44 55 ALA B C 1
ATOM 1587 O O . ALA B 1 55 ? -4.512 6.098 4.629 1 97.44 55 ALA B O 1
ATOM 1588 N N . ARG B 1 56 ? -3.393 5.883 6.512 1 97.56 56 ARG B N 1
ATOM 1589 C CA . ARG B 1 56 ? -3.314 4.43 6.449 1 97.56 56 ARG B CA 1
ATOM 1590 C C . ARG B 1 56 ? -4.418 3.785 7.285 1 97.56 56 ARG B C 1
ATOM 1592 O O . ARG B 1 56 ? -4.465 3.965 8.508 1 97.56 56 ARG B O 1
ATOM 1599 N N . LEU B 1 57 ? -5.188 3.035 6.598 1 98 57 LEU B N 1
ATOM 1600 C CA . LEU B 1 57 ? -6.324 2.439 7.289 1 98 57 LEU B CA 1
ATOM 1601 C C . LEU B 1 57 ? -6.055 0.976 7.621 1 98 57 LEU B C 1
ATOM 1603 O O . LEU B 1 57 ? -5.309 0.302 6.906 1 98 57 LEU B O 1
ATOM 1607 N N . ASP B 1 58 ? -6.664 0.55 8.727 1 97.62 58 ASP B N 1
ATOM 1608 C CA . ASP B 1 58 ? -6.609 -0.858 9.109 1 97.62 58 ASP B CA 1
ATOM 1609 C C . ASP B 1 58 ? -7.711 -1.657 8.414 1 97.62 58 ASP B C 1
ATOM 1611 O O . ASP B 1 58 ? -8.891 -1.528 8.75 1 97.62 58 ASP B O 1
ATOM 1615 N N . GLY B 1 59 ? -7.332 -2.459 7.512 1 97 59 GLY B N 1
ATOM 1616 C CA . GLY B 1 59 ? -8.289 -3.205 6.715 1 97 59 GLY B CA 1
ATOM 1617 C C . GLY B 1 59 ? -9.289 -3.984 7.551 1 97 59 GLY B C 1
ATOM 1618 O O . GLY B 1 59 ? -10.492 -3.951 7.285 1 97 59 GLY B O 1
ATOM 1619 N N . ALA B 1 60 ? -8.82 -4.652 8.562 1 96.44 60 ALA B N 1
ATOM 1620 C CA . ALA B 1 60 ? -9.688 -5.465 9.414 1 96.44 60 ALA B CA 1
ATOM 1621 C C . ALA B 1 60 ? -10.68 -4.59 10.18 1 96.44 60 ALA B C 1
ATOM 1623 O O . ALA B 1 60 ? -11.867 -4.898 10.242 1 96.44 60 ALA B O 1
ATOM 1624 N N . ARG B 1 61 ? -10.25 -3.492 10.664 1 95.69 61 ARG B N 1
ATOM 1625 C CA . ARG B 1 61 ? -11.07 -2.641 11.523 1 95.69 61 ARG B CA 1
ATOM 1626 C C . ARG B 1 61 ? -12.094 -1.867 10.703 1 95.69 61 ARG B C 1
ATOM 1628 O O . ARG B 1 61 ? -13.125 -1.438 11.227 1 95.69 61 ARG B O 1
ATOM 1635 N N . ILE B 1 62 ? -11.797 -1.725 9.445 1 96.31 62 ILE B N 1
ATOM 1636 C CA . ILE B 1 62 ? -12.781 -1.011 8.641 1 96.31 62 ILE B CA 1
ATOM 1637 C C . ILE B 1 62 ? -13.711 -2.01 7.957 1 96.31 62 ILE B C 1
ATOM 1639 O O . ILE B 1 62 ? -14.43 -1.657 7.02 1 96.31 62 ILE B O 1
ATOM 1643 N N . GLY B 1 63 ? -13.609 -3.244 8.273 1 95 63 GLY B N 1
ATOM 1644 C CA . GLY B 1 63 ? -14.594 -4.23 7.871 1 95 63 GLY B CA 1
ATOM 1645 C C . GLY B 1 63 ? -14.133 -5.105 6.723 1 95 63 GLY B C 1
ATOM 1646 O O . GLY B 1 63 ? -14.945 -5.742 6.051 1 95 63 GLY B O 1
ATOM 1647 N N . ARG B 1 64 ? -12.812 -5.105 6.5 1 96.69 64 ARG B N 1
ATOM 1648 C CA . ARG B 1 64 ? -12.266 -5.934 5.43 1 96.69 64 ARG B CA 1
ATOM 1649 C C . ARG B 1 64 ? -11.055 -6.723 5.914 1 96.69 64 ARG B C 1
ATOM 1651 O O . ARG B 1 64 ? -9.93 -6.461 5.496 1 96.69 64 ARG B O 1
ATOM 1658 N N . PRO B 1 65 ? -11.281 -7.723 6.656 1 97.38 65 PRO B N 1
ATOM 1659 C CA . PRO B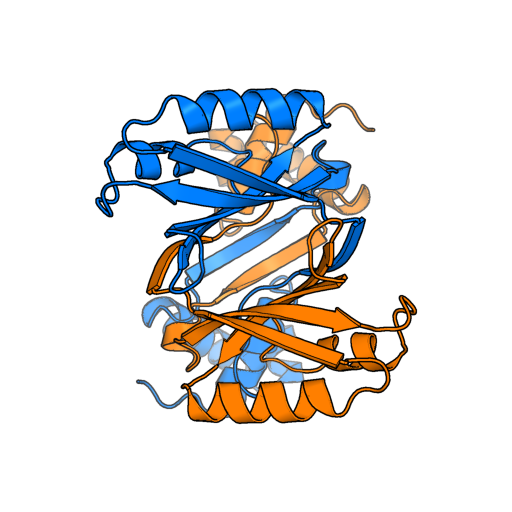 1 65 ? -10.172 -8.453 7.277 1 97.38 65 PRO B CA 1
ATOM 1660 C C . PRO B 1 65 ? -9.508 -9.438 6.32 1 97.38 65 PRO B C 1
ATOM 1662 O O . PRO B 1 65 ? -8.391 -9.891 6.566 1 97.38 65 PRO B O 1
ATOM 1665 N N . LEU B 1 66 ? -10.195 -9.82 5.281 1 98.25 66 LEU B N 1
ATOM 1666 C CA . LEU B 1 66 ? -9.68 -10.867 4.406 1 98.25 66 LEU B CA 1
ATOM 1667 C C . LEU B 1 66 ? -8.891 -10.266 3.248 1 98.25 66 LEU B C 1
ATOM 1669 O O . LEU B 1 66 ? -9.453 -9.586 2.395 1 98.25 66 LEU B O 1
ATOM 1673 N N . LEU B 1 67 ? -7.609 -10.516 3.217 1 98.69 67 LEU B N 1
ATOM 1674 C CA . LEU B 1 67 ? -6.703 -10.094 2.154 1 98.69 67 LEU B CA 1
ATOM 1675 C C . LEU B 1 67 ? -6.383 -11.258 1.219 1 98.69 67 LEU B C 1
ATOM 1677 O O . LEU B 1 67 ? -6.086 -12.359 1.676 1 98.69 67 LEU B O 1
ATOM 1681 N N . ALA B 1 68 ? -6.496 -10.984 -0.07 1 98.75 68 ALA B N 1
ATOM 1682 C CA . ALA B 1 68 ? -6.203 -12.039 -1.038 1 98.75 68 ALA B CA 1
ATOM 1683 C C . ALA B 1 68 ? -5.465 -11.477 -2.252 1 98.75 68 ALA B C 1
ATOM 1685 O O . ALA B 1 68 ? -5.602 -10.297 -2.576 1 98.75 68 ALA B O 1
ATOM 1686 N N . PHE B 1 69 ? -4.691 -12.305 -2.818 1 98.5 69 PHE B N 1
ATOM 1687 C CA . PHE B 1 69 ? -4.012 -12.039 -4.078 1 98.5 69 PHE B CA 1
ATOM 1688 C C . PHE B 1 69 ? -4.594 -12.898 -5.199 1 98.5 69 PHE B C 1
ATOM 1690 O O . PHE B 1 69 ? -4.562 -14.125 -5.125 1 98.5 69 PHE B O 1
ATOM 1697 N N . VAL B 1 70 ? -5.109 -12.227 -6.234 1 97.19 70 VAL B N 1
ATOM 1698 C CA . VAL B 1 70 ? -5.812 -12.93 -7.305 1 97.19 70 VAL B CA 1
ATOM 1699 C C . VAL B 1 70 ? -4.977 -12.906 -8.578 1 97.19 70 VAL B C 1
ATOM 1701 O O . VAL B 1 70 ? -4.707 -11.836 -9.133 1 97.19 70 VAL B O 1
ATOM 1704 N N . HIS B 1 71 ? -4.602 -14.062 -9 1 95.81 71 HIS B N 1
ATOM 1705 C CA . HIS B 1 71 ? -3.969 -14.227 -10.297 1 95.81 71 HIS B CA 1
ATOM 1706 C C . HIS B 1 71 ? -5.012 -14.359 -11.406 1 95.81 71 HIS B C 1
ATOM 1708 O O . HIS B 1 71 ? -5.918 -15.188 -11.32 1 95.81 71 HIS B O 1
ATOM 1714 N N . VAL B 1 72 ? -4.832 -13.539 -12.414 1 93.38 72 VAL B N 1
ATOM 1715 C CA . VAL B 1 72 ? -5.801 -13.516 -13.508 1 93.38 72 VAL B CA 1
ATOM 1716 C C . VAL B 1 72 ? -5.129 -13.938 -14.805 1 93.38 72 VAL B C 1
ATOM 1718 O O . VAL B 1 72 ? -4.121 -13.352 -15.211 1 93.38 72 VAL B O 1
ATOM 1721 N N . ASP B 1 73 ? -5.668 -14.914 -15.383 1 91.19 73 ASP B N 1
ATOM 1722 C CA . ASP B 1 73 ? -5.215 -15.367 -16.688 1 91.19 73 ASP B CA 1
ATOM 1723 C C . ASP B 1 73 ? -6.105 -14.82 -17.812 1 91.19 73 ASP B C 1
ATOM 1725 O O . ASP B 1 73 ? -7.328 -14.742 -17.641 1 91.19 73 ASP B O 1
ATOM 1729 N N . THR B 1 74 ? -5.457 -14.414 -18.875 1 85 74 THR B N 1
ATOM 1730 C CA . THR B 1 74 ? -6.211 -13.875 -20 1 85 74 THR B CA 1
ATOM 1731 C C . THR B 1 74 ? -5.762 -14.516 -21.312 1 85 74 THR B C 1
ATOM 1733 O O . THR B 1 74 ? -4.637 -15.016 -21.406 1 85 74 THR B O 1
ATOM 1736 N N . ASN B 1 75 ? -6.594 -14.758 -22.297 1 78 75 ASN B N 1
ATOM 1737 C CA . ASN B 1 75 ? -6.254 -15.242 -23.625 1 78 75 ASN B CA 1
ATOM 1738 C C . ASN B 1 75 ? -5.738 -14.125 -24.531 1 78 75 ASN B C 1
ATOM 1740 O O . ASN B 1 75 ? -5.109 -14.383 -25.547 1 78 75 ASN B O 1
ATOM 1744 N N . ASN B 1 76 ? -6.07 -12.922 -24.297 1 66.38 76 ASN B N 1
ATOM 1745 C CA . ASN B 1 76 ? -5.605 -11.773 -25.062 1 66.38 76 ASN B CA 1
ATOM 1746 C C . ASN B 1 76 ? -5.121 -10.648 -24.156 1 66.38 76 ASN B C 1
ATOM 1748 O O . ASN B 1 76 ? -5.816 -10.258 -23.203 1 66.38 76 ASN B O 1
ATOM 1752 N N . TRP B 1 77 ? -3.836 -10.414 -24.156 1 60.81 77 TRP B N 1
ATOM 1753 C CA . TRP B 1 77 ? -3.193 -9.461 -23.266 1 60.81 77 TRP B CA 1
ATOM 1754 C C . TRP B 1 77 ? -3.639 -8.039 -23.562 1 60.81 77 TRP B C 1
ATOM 1756 O O . TRP B 1 77 ? -2.875 -7.086 -23.375 1 60.81 77 TRP B O 1
ATOM 1766 N N . SER B 1 78 ? -4.984 -7.793 -23.797 1 59.81 78 SER B N 1
ATOM 1767 C CA . SER B 1 78 ? -5.27 -6.367 -23.875 1 59.81 78 SER B CA 1
ATOM 1768 C C . SER B 1 78 ? -5.93 -5.871 -22.578 1 59.81 78 SER B C 1
ATOM 1770 O O . SER B 1 78 ? -6.93 -6.441 -22.141 1 59.81 78 SER B O 1
ATOM 1772 N N . ILE B 1 79 ? -4.977 -5.219 -21.891 1 60.34 79 ILE B N 1
ATOM 1773 C CA . ILE B 1 79 ? -5.629 -4.5 -20.812 1 60.34 79 ILE B CA 1
ATOM 1774 C C . ILE B 1 79 ? -6.844 -3.746 -21.344 1 60.34 79 ILE B C 1
ATOM 1776 O O . ILE B 1 79 ? -6.707 -2.869 -22.203 1 60.34 79 ILE B O 1
ATOM 1780 N N . THR B 1 80 ? -7.996 -4.348 -21.031 1 63.38 80 THR B N 1
ATOM 1781 C CA . THR B 1 80 ? -9.234 -3.754 -21.531 1 63.38 80 THR B CA 1
ATOM 1782 C C . THR B 1 80 ? -9.734 -2.674 -20.578 1 63.38 80 THR B C 1
ATOM 1784 O O . THR B 1 80 ? -9.227 -2.545 -19.453 1 63.38 80 THR B O 1
ATOM 1787 N N . GLN B 1 81 ? -10.453 -1.824 -21.094 1 66 81 GLN B N 1
ATOM 1788 C CA . GLN B 1 81 ? -11.211 -0.855 -20.297 1 66 81 GLN B CA 1
ATOM 1789 C C . GLN B 1 81 ? -11.875 -1.52 -19.094 1 66 81 GLN B C 1
ATOM 1791 O O . GLN B 1 81 ? -12.055 -0.89 -18.062 1 66 81 GLN B O 1
ATOM 1796 N N . GLN B 1 82 ? -12.039 -2.695 -19.25 1 71.06 82 GLN B N 1
ATOM 1797 C CA . GLN B 1 82 ? -12.75 -3.379 -18.188 1 71.06 82 GLN B CA 1
ATOM 1798 C C . GLN B 1 82 ? -11.844 -3.604 -16.969 1 71.06 82 GLN B C 1
ATOM 1800 O O . GLN B 1 82 ? -12.297 -3.512 -15.828 1 71.06 82 GLN B O 1
ATOM 1805 N N . VAL B 1 83 ? -10.594 -3.791 -17.234 1 74.81 83 VAL B N 1
ATOM 1806 C CA . VAL B 1 83 ? -9.648 -3.945 -16.125 1 74.81 83 VAL B CA 1
ATOM 1807 C C . VAL B 1 83 ? -9.516 -2.625 -15.367 1 74.81 83 VAL B C 1
ATOM 1809 O O . VAL B 1 83 ? -9.469 -2.611 -14.141 1 74.81 83 VAL B O 1
ATOM 1812 N N . LEU B 1 84 ? -9.68 -1.626 -16.141 1 78.19 84 LEU B N 1
ATOM 1813 C CA . LEU B 1 84 ? -9.625 -0.305 -15.516 1 78.19 84 LEU B CA 1
ATOM 1814 C C . LEU B 1 84 ? -10.844 -0.06 -14.641 1 78.19 84 LEU B C 1
ATOM 1816 O O . LEU B 1 84 ? -10.766 0.678 -13.656 1 78.19 84 LEU B O 1
ATOM 1820 N N . GLY B 1 85 ? -11.898 -0.744 -14.992 1 87.19 85 GLY B N 1
ATOM 1821 C CA . GLY B 1 85 ? -13.117 -0.629 -14.203 1 87.19 85 GLY B CA 1
ATOM 1822 C C . GLY B 1 85 ? -12.977 -1.232 -12.812 1 87.19 85 GLY B C 1
ATOM 1823 O O . GLY B 1 85 ? -13.688 -0.836 -11.891 1 87.19 85 GLY B O 1
ATOM 1824 N N . LEU B 1 86 ? -12.039 -2.158 -12.641 1 91.69 86 LEU B N 1
ATOM 1825 C CA . LEU B 1 86 ? -11.805 -2.771 -11.336 1 91.69 86 LEU B CA 1
ATOM 1826 C C . LEU B 1 86 ? -11.266 -1.751 -10.344 1 91.69 86 LEU B C 1
ATOM 1828 O O . LEU B 1 86 ? -11.414 -1.916 -9.133 1 91.69 86 LEU B O 1
ATOM 1832 N N . ALA B 1 87 ? -10.633 -0.701 -10.867 1 92.62 87 ALA B N 1
ATOM 1833 C CA . ALA B 1 87 ? -10.031 0.331 -10.023 1 92.62 87 ALA B CA 1
ATOM 1834 C C . ALA B 1 87 ? -11.102 1.122 -9.281 1 92.62 87 ALA B C 1
ATOM 1836 O O . ALA B 1 87 ? -10.805 1.816 -8.305 1 92.62 87 ALA B O 1
ATOM 1837 N N . GLU B 1 88 ? -12.32 0.994 -9.695 1 92.75 88 GLU B N 1
ATOM 1838 C CA . GLU B 1 88 ? -13.414 1.722 -9.062 1 92.75 88 GLU B CA 1
ATOM 1839 C C . GLU B 1 88 ? -13.945 0.971 -7.844 1 92.75 88 GLU B C 1
ATOM 1841 O O . GLU B 1 88 ? -14.68 1.533 -7.035 1 92.75 88 GLU B O 1
ATOM 1846 N N . LEU B 1 89 ? -13.617 -0.265 -7.75 1 94.94 89 LEU B N 1
ATOM 1847 C CA . LEU B 1 89 ? -14.086 -1.078 -6.633 1 94.94 89 LEU B CA 1
ATOM 1848 C C . LEU B 1 89 ? -13.219 -0.857 -5.398 1 94.94 89 LEU B C 1
ATOM 1850 O O . LEU B 1 89 ? -12 -1.058 -5.445 1 94.94 89 LEU B O 1
ATOM 1854 N N . THR B 1 90 ? -13.828 -0.593 -4.27 1 96 90 THR B N 1
ATOM 1855 C CA . THR B 1 90 ? -13.094 -0.304 -3.045 1 96 90 THR B CA 1
ATOM 1856 C C . THR B 1 90 ? -12.391 -1.557 -2.529 1 96 90 THR B C 1
ATOM 1858 O O . THR B 1 90 ? -11.422 -1.465 -1.768 1 96 90 THR B O 1
ATOM 1861 N N . GLU B 1 91 ? -12.828 -2.697 -3.004 1 97.75 91 GLU B N 1
ATOM 1862 C CA . GLU B 1 91 ? -12.242 -3.967 -2.588 1 97.75 91 GLU B CA 1
ATOM 1863 C C . GLU B 1 91 ? -10.859 -4.16 -3.199 1 97.75 91 GLU B C 1
ATOM 1865 O O . GLU B 1 91 ? -10.062 -4.961 -2.703 1 97.75 91 GLU B O 1
ATOM 1870 N N . VAL B 1 92 ? -10.617 -3.459 -4.32 1 97.75 92 VAL B N 1
ATOM 1871 C CA . VAL B 1 92 ? -9.367 -3.654 -5.051 1 97.75 92 VAL B CA 1
ATOM 1872 C C . VAL B 1 92 ? -8.328 -2.645 -4.578 1 97.75 92 VAL B C 1
ATOM 1874 O O . VAL B 1 92 ? -8.547 -1.433 -4.656 1 97.75 92 VAL B O 1
ATOM 1877 N N . GLU B 1 93 ? -7.188 -3.176 -4.137 1 98.06 93 GLU B N 1
ATOM 1878 C CA . GLU B 1 93 ? -6.129 -2.309 -3.631 1 98.06 93 GLU B CA 1
ATOM 1879 C C . GLU B 1 93 ? -5.027 -2.121 -4.672 1 98.06 93 GLU B C 1
ATOM 1881 O O . GLU B 1 93 ? -4.438 -1.042 -4.773 1 98.06 93 GLU B O 1
ATOM 1886 N N . GLU B 1 94 ? -4.738 -3.211 -5.438 1 98.12 94 GLU B N 1
ATOM 1887 C CA . GLU B 1 94 ? -3.68 -3.111 -6.438 1 98.12 94 GLU B CA 1
ATOM 1888 C C . GLU B 1 94 ? -4.027 -3.904 -7.695 1 98.12 94 GLU B C 1
ATOM 1890 O O . GLU B 1 94 ? -4.684 -4.945 -7.613 1 98.12 94 GLU B O 1
ATOM 1895 N N . ILE B 1 95 ? -3.576 -3.363 -8.797 1 96.19 95 ILE B N 1
ATOM 1896 C CA . ILE B 1 95 ? -3.691 -3.99 -10.109 1 96.19 95 ILE B CA 1
ATOM 1897 C C . ILE B 1 95 ? -2.35 -3.916 -10.836 1 96.19 95 ILE B C 1
ATOM 1899 O O . ILE B 1 95 ? -1.875 -2.828 -11.172 1 96.19 95 ILE B O 1
ATOM 1903 N N . HIS B 1 96 ? -1.81 -5.086 -11.086 1 95.56 96 HIS B N 1
ATOM 1904 C CA . HIS B 1 96 ? -0.528 -5.168 -11.773 1 95.56 96 HIS B CA 1
ATOM 1905 C C . HIS B 1 96 ? -0.589 -6.156 -12.938 1 95.56 96 HIS B C 1
ATOM 1907 O O . HIS B 1 96 ? -1.187 -7.227 -12.812 1 95.56 96 HIS B O 1
ATOM 1913 N N . THR B 1 97 ? -0.02 -5.777 -14.055 1 93.56 97 THR B N 1
ATOM 1914 C CA . THR B 1 97 ? 0.366 -6.816 -15 1 93.56 97 THR B CA 1
ATOM 1915 C C . THR B 1 97 ? 1.744 -7.375 -14.656 1 93.56 97 THR B C 1
ATOM 1917 O O . THR B 1 97 ? 2.645 -6.629 -14.266 1 93.56 97 THR B O 1
ATOM 1920 N N . ILE B 1 98 ? 1.905 -8.695 -14.844 1 94.19 98 ILE B N 1
ATOM 1921 C CA . ILE B 1 98 ? 3.135 -9.305 -14.344 1 94.19 98 ILE B CA 1
ATOM 1922 C C . ILE B 1 98 ? 3.689 -10.281 -15.375 1 94.19 98 ILE B C 1
ATOM 1924 O O . ILE B 1 98 ? 2.967 -10.719 -16.281 1 94.19 98 ILE B O 1
ATOM 1928 N N . THR B 1 99 ? 5.07 -10.656 -15.383 1 91.88 99 THR B N 1
ATOM 1929 C CA . THR B 1 99 ? 5.746 -11.586 -16.281 1 91.88 99 THR B CA 1
ATOM 1930 C C . THR B 1 99 ? 5.52 -13.031 -15.836 1 91.88 99 THR B C 1
ATOM 1932 O O . THR B 1 99 ? 5.852 -13.969 -16.562 1 91.88 99 THR B O 1
ATOM 1935 N N . GLY B 1 100 ? 4.809 -13.273 -14.805 1 82.81 100 GLY B N 1
ATOM 1936 C CA . GLY B 1 100 ? 4.648 -14.609 -14.25 1 82.81 100 GLY B CA 1
ATOM 1937 C C . GLY B 1 100 ? 3.707 -15.484 -15.055 1 82.81 100 GLY B C 1
ATOM 1938 O O . GLY B 1 100 ? 3.498 -15.242 -16.25 1 82.81 100 GLY B O 1
ATOM 1939 N N . LYS B 1 101 ? 3.301 -16.547 -14.492 1 83.06 101 LYS B N 1
ATOM 1940 C CA . LYS B 1 101 ? 2.408 -17.5 -15.141 1 83.06 101 LYS B CA 1
ATOM 1941 C C . LYS B 1 101 ? 1.061 -16.859 -15.461 1 83.06 101 LYS B C 1
ATOM 1943 O O . LYS B 1 101 ? 0.434 -17.188 -16.469 1 83.06 101 LYS B O 1
ATOM 1948 N N . SER B 1 102 ? 0.679 -15.914 -14.656 1 90.19 102 SER B N 1
ATOM 1949 C CA . SER B 1 102 ? -0.569 -15.188 -14.883 1 90.19 102 SER B CA 1
ATOM 1950 C C . SER B 1 102 ? -0.317 -13.844 -15.555 1 90.19 102 SER B C 1
ATOM 1952 O O . SER B 1 102 ? 0.814 -13.359 -15.578 1 90.19 102 SER B O 1
ATOM 1954 N N . ALA B 1 103 ? -1.388 -13.281 -16.125 1 89.88 103 ALA B N 1
ATOM 1955 C CA . ALA B 1 103 ? -1.284 -12 -16.812 1 89.88 103 ALA B CA 1
ATOM 1956 C C . ALA B 1 103 ? -1.352 -10.836 -15.836 1 89.88 103 ALA B C 1
ATOM 1958 O O . ALA B 1 103 ? -0.699 -9.805 -16.031 1 89.88 103 ALA B O 1
ATOM 1959 N N . MET B 1 104 ? -2.172 -11.07 -14.812 1 93.31 104 MET B N 1
ATOM 1960 C CA . MET B 1 104 ? -2.398 -9.977 -13.875 1 93.31 104 MET B CA 1
ATOM 1961 C C . MET B 1 104 ? -2.41 -10.484 -12.438 1 93.31 104 MET B C 1
ATOM 1963 O O . MET B 1 104 ? -2.812 -11.625 -12.18 1 93.31 104 MET B O 1
ATOM 1967 N N . LEU B 1 105 ? -1.988 -9.625 -11.523 1 95.88 105 LEU B N 1
ATOM 1968 C CA . LEU B 1 105 ? -2.105 -9.844 -10.086 1 95.88 105 LEU B CA 1
ATOM 1969 C C . LEU B 1 105 ? -2.906 -8.719 -9.43 1 95.88 105 LEU B C 1
ATOM 1971 O O . LEU B 1 105 ? -2.59 -7.543 -9.602 1 95.88 105 LEU B O 1
ATOM 1975 N N . LEU B 1 106 ? -3.965 -9.109 -8.773 1 97.19 106 LEU B N 1
ATOM 1976 C CA . LEU B 1 106 ? -4.77 -8.18 -7.988 1 97.19 106 LEU B CA 1
ATOM 1977 C C . LEU B 1 106 ? -4.551 -8.398 -6.496 1 97.19 106 LEU B C 1
ATOM 1979 O O . LEU B 1 106 ? -4.484 -9.539 -6.031 1 97.19 106 LEU B O 1
ATOM 1983 N N . LYS B 1 107 ? -4.359 -7.348 -5.82 1 98.62 107 LYS B N 1
ATOM 1984 C CA . LYS B 1 107 ? -4.488 -7.363 -4.363 1 98.62 107 LYS B CA 1
ATOM 1985 C C . LYS B 1 107 ? -5.863 -6.863 -3.93 1 98.62 107 LYS B C 1
ATOM 1987 O O . LYS B 1 107 ? -6.258 -5.746 -4.262 1 98.62 107 LYS B O 1
ATOM 1992 N N . VAL B 1 108 ? -6.586 -7.68 -3.188 1 98.69 108 VAL B N 1
ATOM 1993 C CA . VAL B 1 108 ? -7.957 -7.32 -2.832 1 98.69 108 VAL B CA 1
ATOM 1994 C C . VAL B 1 108 ? -8.188 -7.559 -1.342 1 98.69 108 VAL B C 1
ATOM 1996 O O . VAL B 1 108 ? -7.543 -8.422 -0.741 1 98.69 108 VAL B O 1
ATOM 1999 N N . ARG B 1 109 ? -9.062 -6.844 -0.808 1 98.5 109 ARG B N 1
ATOM 2000 C CA . ARG B 1 109 ? -9.477 -6.992 0.583 1 98.5 109 ARG B CA 1
ATOM 2001 C C . ARG B 1 109 ? -11 -6.969 0.707 1 98.5 109 ARG B C 1
ATOM 2003 O O . ARG B 1 109 ? -11.648 -6.059 0.189 1 98.5 109 ARG B O 1
ATOM 2010 N N . VAL B 1 110 ? -11.516 -7.973 1.396 1 98.06 110 VAL B N 1
ATOM 2011 C CA . VAL B 1 110 ? -12.969 -8.141 1.472 1 98.06 110 VAL B CA 1
ATOM 2012 C C . VAL B 1 110 ? -13.367 -8.57 2.883 1 98.06 110 VAL B C 1
ATOM 2014 O O . VAL B 1 110 ? -12.5 -8.82 3.729 1 98.06 110 VAL B O 1
ATOM 2017 N N . ARG B 1 111 ? -14.641 -8.602 3.1 1 96.94 111 ARG B N 1
ATOM 2018 C CA . ARG B 1 111 ? -15.172 -8.867 4.434 1 96.94 111 ARG B CA 1
ATOM 2019 C C . ARG B 1 111 ? -15.023 -10.344 4.797 1 96.94 111 ARG B C 1
ATOM 2021 O O . ARG B 1 111 ? -14.742 -10.68 5.945 1 96.94 111 ARG B O 1
ATOM 2028 N N . ASP B 1 112 ? -15.258 -11.195 3.785 1 97.25 112 ASP B N 1
ATOM 2029 C CA . ASP B 1 112 ? -15.242 -12.641 4.02 1 97.25 112 ASP B CA 1
ATOM 2030 C C . ASP B 1 112 ? -15.148 -13.406 2.703 1 97.25 112 ASP B C 1
ATOM 2032 O O . ASP B 1 112 ? -14.969 -12.805 1.64 1 97.25 112 ASP B O 1
ATOM 2036 N N . THR B 1 113 ? -15.25 -14.695 2.83 1 97.81 113 THR B N 1
ATOM 2037 C CA . THR B 1 113 ? -15.062 -15.539 1.654 1 97.81 113 THR B CA 1
ATOM 2038 C C . THR B 1 113 ? -16.234 -15.383 0.682 1 97.81 113 THR B C 1
ATOM 2040 O O . THR B 1 113 ? -16.047 -15.484 -0.533 1 97.81 113 THR B O 1
ATOM 2043 N N . GLN B 1 114 ? -17.391 -15.102 1.174 1 98.25 114 GLN B N 1
ATOM 2044 C CA . GLN B 1 114 ? -18.547 -14.859 0.301 1 98.25 114 GLN B CA 1
ATOM 2045 C C . GLN B 1 114 ? -18.328 -13.602 -0.542 1 98.25 114 GLN B C 1
ATOM 2047 O O . GLN B 1 114 ? -18.625 -13.602 -1.741 1 98.25 114 GLN B O 1
ATOM 2052 N N . ALA B 1 115 ? -17.859 -12.609 0.1 1 97.81 115 ALA B N 1
ATOM 2053 C CA . ALA B 1 115 ? -17.547 -11.375 -0.617 1 97.81 115 ALA B CA 1
ATOM 2054 C C . ALA B 1 115 ? -16.453 -11.602 -1.658 1 97.81 115 ALA B C 1
ATOM 2056 O O . ALA B 1 115 ? -16.5 -11.016 -2.74 1 97.81 115 ALA B O 1
ATOM 2057 N N . LEU B 1 116 ? -15.492 -12.445 -1.31 1 98.31 116 LEU B N 1
ATOM 2058 C CA . LEU B 1 116 ? -14.445 -12.773 -2.273 1 98.31 116 LEU B CA 1
ATOM 2059 C C . LEU B 1 116 ? -15.039 -13.484 -3.488 1 98.31 116 LEU B C 1
ATOM 2061 O O . LEU B 1 116 ? -14.703 -13.156 -4.629 1 98.31 116 LEU B O 1
ATOM 2065 N N . GLU B 1 117 ? -15.867 -14.398 -3.221 1 98.06 117 GLU B N 1
ATOM 2066 C CA . GLU B 1 117 ? -16.531 -15.117 -4.309 1 98.06 117 GLU B CA 1
ATOM 2067 C C . GLU B 1 117 ? -17.297 -14.164 -5.219 1 98.06 117 GLU B C 1
ATOM 2069 O O . GLU B 1 117 ? -17.234 -14.281 -6.445 1 98.06 117 GLU B O 1
ATOM 2074 N N . ALA B 1 118 ? -18.016 -13.242 -4.629 1 97.62 118 ALA B N 1
ATOM 2075 C CA . ALA B 1 118 ? -18.766 -12.258 -5.402 1 97.62 118 ALA B CA 1
ATOM 2076 C C . ALA B 1 118 ? -17.844 -11.406 -6.262 1 97.62 118 ALA B C 1
ATOM 2078 O O . ALA B 1 118 ? -18.156 -11.117 -7.422 1 97.62 118 ALA B O 1
ATOM 2079 N N . LEU B 1 119 ? -16.766 -11 -5.723 1 97.25 119 LEU B N 1
ATOM 2080 C CA . LEU B 1 119 ? -15.789 -10.203 -6.469 1 97.25 119 LEU B CA 1
ATOM 2081 C C . LEU B 1 119 ? -15.211 -11 -7.633 1 97.25 119 LEU B C 1
ATOM 2083 O O . LEU B 1 119 ? -15.07 -10.477 -8.742 1 97.25 119 LEU B O 1
ATOM 2087 N N . LEU B 1 120 ? -14.867 -12.289 -7.355 1 97.38 120 LEU B N 1
ATOM 2088 C CA . LEU B 1 120 ? -14.336 -13.156 -8.406 1 97.38 120 LEU B CA 1
ATOM 2089 C C . LEU B 1 120 ? -15.352 -13.336 -9.523 1 97.38 120 LEU B C 1
ATOM 2091 O O . LEU B 1 120 ? -14.984 -13.383 -10.703 1 97.38 120 LEU B O 1
AT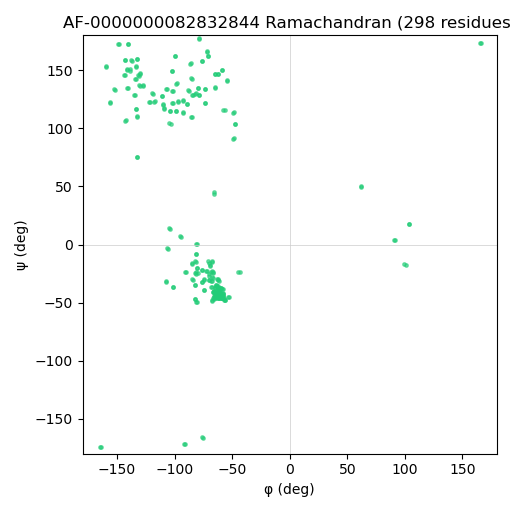OM 2095 N N . ALA B 1 121 ? -16.594 -13.43 -9.156 1 96.19 121 ALA B N 1
ATOM 2096 C CA . ALA B 1 121 ? -17.656 -13.539 -10.156 1 96.19 121 ALA B CA 1
ATOM 2097 C C . ALA B 1 121 ? -17.688 -12.305 -11.055 1 96.19 121 ALA B C 1
ATOM 2099 O O . ALA B 1 121 ? -17.844 -12.414 -12.273 1 96.19 121 ALA B O 1
ATOM 2100 N N . ARG B 1 122 ? -17.5 -11.148 -10.5 1 93.88 122 ARG B N 1
ATOM 2101 C CA . ARG B 1 122 ? -17.453 -9.906 -11.266 1 93.88 122 ARG B CA 1
ATOM 2102 C C . ARG B 1 122 ? -16.234 -9.883 -12.195 1 93.88 122 ARG B C 1
ATOM 2104 O O . ARG B 1 122 ? -16.359 -9.484 -13.359 1 93.88 122 ARG B O 1
ATOM 2111 N N . ILE B 1 123 ? -15.133 -10.352 -11.711 1 92.81 123 ILE B N 1
ATOM 2112 C CA . ILE B 1 123 ? -13.898 -10.391 -12.492 1 92.81 123 ILE B CA 1
ATOM 2113 C C . ILE B 1 123 ? -14.062 -11.344 -13.672 1 92.81 123 ILE B C 1
ATOM 2115 O O . ILE B 1 123 ? -13.617 -11.039 -14.781 1 92.81 123 ILE B O 1
ATOM 2119 N N . HIS B 1 124 ? -14.75 -12.391 -13.469 1 91.69 124 HIS B N 1
ATOM 2120 C CA . HIS B 1 124 ? -14.938 -13.406 -14.492 1 91.69 124 HIS B CA 1
ATOM 2121 C C . HIS B 1 124 ? -15.852 -12.906 -15.602 1 91.69 124 HIS B C 1
ATOM 2123 O O . HIS B 1 124 ? -15.898 -13.484 -16.688 1 91.69 124 HIS B O 1
ATOM 2129 N N . GLN B 1 125 ? -16.547 -11.812 -15.336 1 89.44 125 GLN B N 1
ATOM 2130 C CA . GLN B 1 125 ? -17.438 -11.25 -16.344 1 89.44 125 GLN B CA 1
ATOM 2131 C C . GLN B 1 125 ? -16.672 -10.383 -17.344 1 89.44 125 GLN B C 1
ATOM 2133 O O . GLN B 1 125 ? -17.203 -10.016 -18.391 1 89.44 125 GLN B O 1
ATOM 2138 N N . ILE B 1 126 ? -15.547 -10.102 -16.969 1 86.69 126 ILE B N 1
ATOM 2139 C CA . ILE B 1 126 ? -14.742 -9.273 -17.859 1 86.69 126 ILE B CA 1
ATOM 2140 C C . ILE B 1 126 ? -14.273 -10.102 -19.047 1 86.69 126 ILE B C 1
ATOM 2142 O O . ILE B 1 126 ? -13.719 -11.188 -18.875 1 86.69 126 ILE B O 1
ATOM 2146 N N . GLU B 1 127 ? -14.422 -9.539 -20.141 1 83.69 127 GLU B N 1
ATOM 2147 C CA . GLU B 1 127 ? -14.07 -10.25 -21.375 1 83.69 127 GLU B CA 1
ATOM 2148 C C . GLU B 1 127 ? -12.57 -10.523 -21.438 1 83.69 127 GLU B C 1
ATOM 2150 O O . GLU B 1 127 ? -11.758 -9.648 -21.125 1 83.69 127 GLU B O 1
ATOM 2155 N N . GLY B 1 128 ? -12.266 -11.781 -21.828 1 82.94 128 GLY B N 1
ATOM 2156 C CA . GLY B 1 128 ? -10.859 -12.109 -22.031 1 82.94 128 GLY B CA 1
ATOM 2157 C C . GLY B 1 128 ? -10.258 -12.867 -20.859 1 82.94 128 GLY B C 1
ATOM 2158 O O . GLY B 1 128 ? -9.211 -13.5 -21 1 82.94 128 GLY B O 1
ATOM 2159 N N . ILE B 1 129 ? -10.938 -12.805 -19.719 1 87.5 129 ILE B N 1
ATOM 2160 C CA . ILE B 1 129 ? -10.43 -13.523 -18.562 1 87.5 129 ILE B CA 1
ATOM 2161 C C . ILE B 1 129 ? -10.773 -15 -18.672 1 87.5 129 ILE B C 1
ATOM 2163 O O . ILE B 1 129 ? -11.93 -15.359 -18.922 1 87.5 129 ILE B O 1
ATOM 2167 N N . THR B 1 130 ? -9.82 -15.758 -18.516 1 89.31 130 THR B N 1
ATOM 2168 C CA . THR B 1 130 ? -10.023 -17.188 -18.719 1 89.31 130 THR B CA 1
ATOM 2169 C C . THR B 1 130 ? -10.016 -17.922 -17.375 1 89.31 130 THR B C 1
ATOM 2171 O O . THR B 1 130 ? -10.688 -18.938 -17.219 1 89.31 130 THR B O 1
ATOM 2174 N N . ASN B 1 131 ? -9.273 -17.453 -16.438 1 92.5 131 ASN B N 1
ATOM 2175 C CA . ASN B 1 131 ? -9.156 -18.141 -15.156 1 92.5 131 ASN B CA 1
ATOM 2176 C C . ASN B 1 131 ? -8.664 -17.188 -14.062 1 92.5 131 ASN B C 1
ATOM 2178 O O . ASN B 1 131 ? -8 -16.188 -14.352 1 92.5 131 ASN B O 1
ATOM 2182 N N . THR B 1 132 ? -9.047 -17.516 -12.867 1 94.38 132 THR B N 1
ATOM 2183 C CA . THR B 1 132 ? -8.516 -16.828 -11.703 1 94.38 132 THR B CA 1
ATOM 2184 C C . THR B 1 132 ? -8.094 -17.828 -10.625 1 94.38 132 THR B C 1
ATOM 2186 O O . THR B 1 132 ? -8.734 -18.859 -10.445 1 94.38 132 THR B O 1
ATOM 2189 N N . THR B 1 133 ? -7.02 -17.531 -9.969 1 95.44 133 THR B N 1
ATOM 2190 C CA . THR B 1 133 ? -6.582 -18.234 -8.766 1 95.44 133 THR B CA 1
ATOM 2191 C C . THR B 1 133 ? -6.324 -17.25 -7.629 1 95.44 133 THR B C 1
ATOM 2193 O O . THR B 1 133 ? -5.711 -16.203 -7.836 1 95.44 133 THR B O 1
ATOM 2196 N N . SER B 1 134 ? -6.793 -17.625 -6.473 1 97 134 SER B N 1
ATOM 2197 C CA . SER B 1 134 ? -6.68 -16.703 -5.352 1 97 134 SER B CA 1
ATOM 2198 C C . SER B 1 134 ? -5.828 -17.297 -4.23 1 97 134 SER B C 1
ATOM 2200 O O . SER B 1 134 ? -6.043 -18.438 -3.818 1 97 134 SER B O 1
ATOM 2202 N N . ASP B 1 135 ? -4.859 -16.578 -3.758 1 97.06 135 ASP B N 1
ATOM 2203 C CA . ASP B 1 135 ? -4.125 -16.859 -2.525 1 97.06 135 ASP B CA 1
ATOM 2204 C C . ASP B 1 135 ? -4.609 -15.961 -1.386 1 97.06 135 ASP B C 1
ATOM 2206 O O . ASP B 1 135 ? -4.547 -14.734 -1.481 1 97.06 135 ASP B O 1
ATOM 2210 N N . ILE B 1 136 ? -5.051 -16.641 -0.37 1 97.75 136 ILE B N 1
ATOM 2211 C CA . ILE B 1 136 ? -5.496 -15.867 0.786 1 97.75 136 ILE B CA 1
ATOM 2212 C C . ILE B 1 136 ? -4.312 -15.602 1.714 1 97.75 136 ILE B C 1
ATOM 2214 O O . ILE B 1 136 ? -3.512 -16.5 1.982 1 97.75 136 ILE B O 1
ATOM 2218 N N . ALA B 1 137 ? -4.176 -14.383 2.133 1 97.38 137 ALA B N 1
ATOM 2219 C CA . ALA B 1 137 ? -3.16 -14.062 3.135 1 97.38 137 ALA B CA 1
ATOM 2220 C C . ALA B 1 137 ? -3.572 -14.57 4.516 1 97.38 137 ALA B C 1
ATOM 2222 O O . ALA B 1 137 ? -4.633 -14.203 5.023 1 97.38 137 ALA B O 1
ATOM 2223 N N . LEU B 1 138 ? -2.771 -15.367 5.059 1 94.06 138 LEU B N 1
ATOM 2224 C CA . LEU B 1 138 ? -3.031 -15.859 6.406 1 94.06 138 LEU B CA 1
ATOM 2225 C C . LEU B 1 138 ? -2.574 -14.844 7.453 1 94.06 138 LEU B C 1
ATOM 2227 O O . LEU B 1 138 ? -3.299 -14.57 8.414 1 94.06 138 LEU B O 1
ATOM 2231 N N . THR B 1 139 ? -1.356 -14.359 7.223 1 92.69 139 THR B N 1
ATOM 2232 C CA . THR B 1 139 ? -0.79 -13.32 8.078 1 92.69 139 THR B CA 1
ATOM 2233 C C . THR B 1 139 ? -0.007 -12.305 7.246 1 92.69 139 THR B C 1
ATOM 2235 O O . THR B 1 139 ? 0.72 -12.68 6.324 1 92.69 139 THR B O 1
ATOM 2238 N N . SER B 1 140 ? -0.213 -11.07 7.52 1 95 140 SER B N 1
ATOM 2239 C CA . SER B 1 140 ? 0.605 -10.008 6.957 1 95 140 SER B CA 1
ATOM 2240 C C . SER B 1 140 ? 1.591 -9.461 7.984 1 95 140 SER B C 1
ATOM 2242 O O . SER B 1 140 ? 1.187 -8.844 8.969 1 95 140 SER B O 1
ATOM 2244 N N . TYR B 1 141 ? 2.85 -9.648 7.742 1 93.38 141 TYR B N 1
ATOM 2245 C CA . TYR B 1 141 ? 3.875 -9.227 8.688 1 93.38 141 TYR B CA 1
ATOM 2246 C C . TYR B 1 141 ? 4.34 -7.805 8.398 1 93.38 141 TYR B C 1
ATOM 2248 O O . TYR B 1 141 ? 4.879 -7.129 9.281 1 93.38 141 TYR B O 1
ATOM 2256 N N . LEU B 1 142 ? 4.148 -7.438 7.199 1 95.12 142 LEU B N 1
ATOM 2257 C CA . LEU B 1 142 ? 4.547 -6.102 6.766 1 95.12 142 LEU B CA 1
ATOM 2258 C C . LEU B 1 142 ? 3.674 -5.625 5.609 1 95.12 142 LEU B C 1
ATOM 2260 O O . LEU B 1 142 ? 3.398 -6.383 4.676 1 95.12 142 LEU B O 1
ATOM 2264 N N . GLU B 1 143 ? 3.195 -4.453 5.648 1 96.75 143 GLU B N 1
ATOM 2265 C CA . GLU B 1 143 ? 2.527 -3.738 4.562 1 96.75 143 GLU B CA 1
ATOM 2266 C C . GLU B 1 143 ? 2.893 -2.256 4.57 1 96.75 143 GLU B C 1
ATOM 2268 O O . GLU B 1 143 ? 2.455 -1.508 5.445 1 96.75 143 GLU B O 1
ATOM 2273 N N . ARG B 1 144 ? 3.701 -1.853 3.625 1 96.25 144 ARG B N 1
ATOM 2274 C CA . ARG B 1 144 ? 4.094 -0.452 3.512 1 96.25 144 ARG B CA 1
ATOM 2275 C C . ARG B 1 144 ? 4.344 -0.069 2.057 1 96.25 144 ARG B C 1
ATOM 2277 O O . ARG B 1 144 ? 4.277 -0.918 1.165 1 96.25 144 ARG B O 1
ATOM 2284 N N . GLY B 1 145 ? 4.543 1.179 1.826 1 96.81 145 GLY B N 1
ATOM 2285 C CA . GLY B 1 145 ? 4.879 1.666 0.499 1 96.81 145 GLY B CA 1
ATOM 2286 C C . GLY B 1 145 ? 6.375 1.731 0.25 1 96.81 145 GLY B C 1
ATOM 2287 O O . GLY B 1 145 ? 7.168 1.264 1.07 1 96.81 145 GLY B O 1
ATOM 2288 N N . PRO B 1 146 ? 6.691 2.303 -0.819 1 97.75 146 PRO B N 1
ATOM 2289 C CA . PRO B 1 146 ? 8.102 2.404 -1.192 1 97.75 146 PRO B CA 1
ATOM 2290 C C . PRO B 1 146 ? 8.906 3.271 -0.226 1 97.75 146 PRO B C 1
ATOM 2292 O O . PRO B 1 146 ? 8.383 4.254 0.309 1 97.75 146 PRO B O 1
ATOM 2295 N N . LEU B 1 147 ? 10.125 2.928 -0.042 1 96.94 147 LEU B N 1
ATOM 2296 C CA . LEU B 1 147 ? 11.102 3.688 0.731 1 96.94 147 LEU B CA 1
ATOM 2297 C C . LEU B 1 147 ? 12.398 3.873 -0.055 1 96.94 147 LEU B C 1
ATOM 2299 O O . LEU B 1 147 ? 12.773 3.004 -0.842 1 96.94 147 LEU B O 1
ATOM 2303 N N . PRO B 1 148 ? 13.008 4.988 0.177 1 94.5 148 PRO B N 1
ATOM 2304 C CA . PRO B 1 148 ? 14.312 5.156 -0.478 1 94.5 148 PRO B CA 1
ATOM 2305 C C . PRO B 1 148 ? 15.391 4.273 0.134 1 94.5 148 PRO B C 1
ATOM 2307 O O . PRO B 1 148 ? 15.188 3.678 1.196 1 94.5 148 PRO B O 1
ATOM 2310 N N . ASP B 1 149 ? 16.469 4.164 -0.58 1 88.88 149 ASP B N 1
ATOM 2311 C CA . ASP B 1 149 ? 17.625 3.469 -0.024 1 88.88 149 ASP B CA 1
ATOM 2312 C C . ASP B 1 149 ? 18.156 4.18 1.225 1 88.88 149 ASP B C 1
ATOM 2314 O O . ASP B 1 149 ? 17.969 5.387 1.379 1 88.88 149 ASP B O 1
ATOM 2318 N N . ASP B 1 150 ? 18.625 3.355 2.072 1 77.06 150 ASP B N 1
ATOM 2319 C CA . ASP B 1 150 ? 19.219 3.938 3.271 1 77.06 150 ASP B CA 1
ATOM 2320 C C . ASP B 1 150 ? 20.297 4.953 2.908 1 77.06 150 ASP B C 1
ATOM 2322 O O . ASP B 1 150 ? 20.969 4.82 1.882 1 77.06 150 ASP B O 1
ATOM 2326 N N . ALA B 1 151 ? 20.297 6 3.699 1 62.25 151 ALA B N 1
ATOM 2327 C CA . ALA B 1 151 ? 21.344 6.996 3.541 1 62.25 151 ALA B CA 1
ATOM 2328 C C . ALA B 1 151 ? 22.719 6.406 3.869 1 62.25 151 ALA B C 1
ATOM 2330 O O . ALA B 1 151 ? 22.812 5.438 4.625 1 62.25 151 ALA B O 1
#